Protein AF-A0A7S2AXX1-F1 (afdb_monomer_lite)

Foldseek 3Di:
DVVQLVVVQVVCVVVVHHRDDPVVSVVVVVPDDDDDPVVVVVVVVLVVVLVVQVVPDDVPDDSQVRDWDWAQAPAQDDPVRDRTDTDGDDDDDCCDVFVHVHAKEKEAAQQPAAPLNCVCCPVCNPVNADFKWKDFPPDTQDGGDPPGDPNVVRRRPRQCRTPPRGDDAQGWMWIDHPVSRHIHIYGYHHDDDDPDPPPDPPPDPDDDPRMDIRDDPPDPPPDPDPPPDDDDDDDDDDDDDDDDDDDDDDDDDDDDD

InterPro domains:
  IPR028077 Ubiquitin/SUMO-activating enzyme ubiquitin-like domain [PF14732] (106-194)
  IPR035985 Ubiquitin-activating enzyme-like [SSF69572] (1-146)
  IPR042063 Ubiquitin-activating enzyme E1, SCCH domain [G3DSA:1.10.10.2660] (1-33)

Secondary structure (DSSP, 8-state):
-HHHHHHHHHHHHHTTPPP--HHHHHHHHHTPPPP-HHHHHHHHHHHHHHHHHHHTPPTT--HHHH-EEEEEEEEEETTTTEEEEEEEPPPPPTT-TTTS-PPEEEEE-TTT-BHHHIIIIIIITTS--SSEEEEETTEEEE--STT----GGGTTSBGGGSSTT---TT-EEEEEETTTTEEEEEEEEE-S---------TT-------EEES--TT----PPP--------------------------------

Sequence (257 aa):
MRFVTAASNLRSLVFSIAPLSLYEVKGIAGNIIPAIATTNAITAGLQVMEALKILGREPGALVRDTCRYTYCLRNVTGRKGHLLQPVKLDPPVAKCFVCSKTQVHLQVNTRRMTLSGLLSKVIKGRLSFTEPTIMLGDGEIWMEGKDAEDFSVNLPKTLANCPNGGVRDGVVMIVEDFLQDLEVNILIHHQDQWPDTEEKTAEEDVEPDHFILGAPADKKVVLPASNNGTEGGDGGGGSAAEKRPLSDSSVGGSAAE

pLDDT: mean 78.67, std 24.51, range [22.75, 98.0]

Radius of gyration: 27.09 Å; chains: 1; bounding box: 75×52×80 Å

Structure (mmCIF, N/CA/C/O backbone):
data_AF-A0A7S2AXX1-F1
#
_entry.id   AF-A0A7S2AXX1-F1
#
loop_
_atom_site.group_PDB
_atom_site.id
_atom_site.type_symbol
_atom_site.label_atom_id
_atom_site.label_alt_id
_atom_site.label_comp_id
_atom_site.label_asym_id
_atom_site.label_entity_id
_atom_site.label_seq_id
_atom_site.pdbx_PDB_ins_code
_atom_site.Cartn_x
_atom_site.Cartn_y
_atom_site.Cartn_z
_atom_site.occupancy
_atom_site.B_iso_or_equiv
_atom_site.auth_seq_id
_atom_site.auth_comp_id
_atom_site.auth_asym_id
_atom_site.auth_atom_id
_atom_site.pdbx_PDB_model_num
ATOM 1 N N . MET A 1 1 ? -10.018 25.828 -9.435 1.00 92.94 1 MET A N 1
ATOM 2 C CA . MET A 1 1 ? -8.804 24.982 -9.383 1.00 92.94 1 MET A CA 1
ATOM 3 C C . MET A 1 1 ? -7.501 25.777 -9.447 1.00 92.94 1 MET A C 1
ATOM 5 O O . MET A 1 1 ? -6.711 25.651 -8.527 1.00 92.94 1 MET A O 1
ATOM 9 N N . ARG A 1 2 ? -7.292 26.653 -10.445 1.00 95.38 2 ARG A N 1
ATOM 10 C CA . ARG A 1 2 ? -6.040 27.432 -10.614 1.00 95.38 2 ARG A CA 1
ATOM 11 C C . ARG A 1 2 ? -5.568 28.184 -9.357 1.00 95.38 2 ARG A C 1
ATOM 13 O O . ARG A 1 2 ? -4.383 28.163 -9.061 1.00 95.38 2 ARG A O 1
ATOM 20 N N . PHE A 1 3 ? -6.489 28.792 -8.602 1.00 97.25 3 PHE A N 1
ATOM 21 C CA . PHE A 1 3 ? -6.172 29.450 -7.327 1.00 97.25 3 PHE A CA 1
ATOM 22 C C . PHE A 1 3 ? -5.579 28.481 -6.291 1.00 97.25 3 PHE A C 1
ATOM 24 O O . PHE A 1 3 ? -4.547 28.774 -5.701 1.00 97.25 3 PHE A O 1
ATOM 31 N N . VAL A 1 4 ? -6.203 27.310 -6.116 1.00 96.56 4 VAL A N 1
ATOM 32 C CA . VAL A 1 4 ? -5.749 26.276 -5.175 1.00 96.56 4 VAL A CA 1
ATOM 33 C C . VAL A 1 4 ? -4.358 25.779 -5.564 1.00 96.56 4 VAL A C 1
ATOM 35 O O . VAL A 1 4 ? -3.486 25.751 -4.709 1.00 96.56 4 VAL A O 1
ATOM 38 N N . THR A 1 5 ? -4.128 25.484 -6.849 1.00 96.81 5 THR A N 1
ATOM 39 C CA . THR A 1 5 ? -2.815 25.062 -7.369 1.00 96.81 5 THR A CA 1
ATOM 40 C C . THR A 1 5 ? -1.732 26.120 -7.158 1.00 96.81 5 THR A C 1
ATOM 42 O O . THR A 1 5 ? -0.636 25.800 -6.708 1.00 96.81 5 THR A O 1
ATOM 45 N N . ALA A 1 6 ? -2.020 27.391 -7.456 1.00 97.44 6 ALA A N 1
ATOM 46 C CA . ALA A 1 6 ? -1.049 28.465 -7.260 1.00 97.44 6 ALA A CA 1
ATOM 47 C C . ALA A 1 6 ? -0.699 28.639 -5.773 1.00 97.44 6 ALA A C 1
ATOM 49 O O . ALA A 1 6 ? 0.477 28.681 -5.417 1.00 97.44 6 ALA A O 1
ATOM 50 N N . ALA A 1 7 ? -1.708 28.679 -4.898 1.00 97.81 7 ALA A N 1
ATOM 51 C CA . ALA A 1 7 ? -1.508 28.815 -3.459 1.00 97.81 7 ALA A CA 1
ATOM 52 C C . ALA A 1 7 ? -0.773 27.607 -2.850 1.00 97.81 7 ALA A C 1
ATOM 54 O O . ALA A 1 7 ? 0.127 27.794 -2.029 1.00 97.81 7 ALA A O 1
ATOM 55 N N . SER A 1 8 ? -1.114 26.379 -3.262 1.00 97.12 8 SER A N 1
ATOM 56 C CA . SER A 1 8 ? -0.446 25.165 -2.783 1.00 97.12 8 SER A CA 1
ATOM 57 C C . SER A 1 8 ? 1.013 25.126 -3.219 1.00 97.12 8 SER A C 1
ATOM 59 O O . SER A 1 8 ? 1.872 24.895 -2.379 1.00 97.12 8 SER A O 1
ATOM 61 N N . ASN A 1 9 ? 1.312 25.426 -4.487 1.00 97.25 9 ASN A N 1
ATOM 62 C CA . ASN A 1 9 ? 2.685 25.406 -4.996 1.00 97.25 9 ASN A CA 1
ATOM 63 C C . ASN A 1 9 ? 3.553 26.491 -4.350 1.00 97.25 9 ASN A C 1
ATOM 65 O O . ASN A 1 9 ? 4.688 26.208 -3.977 1.00 97.25 9 ASN A O 1
ATOM 69 N N . LEU A 1 10 ? 3.019 27.700 -4.136 1.00 97.75 10 LEU A N 1
ATOM 70 C CA . LEU A 1 10 ? 3.731 28.741 -3.385 1.00 97.75 10 LEU A CA 1
ATOM 71 C C . LEU A 1 10 ? 4.068 28.277 -1.964 1.00 97.75 10 LEU A C 1
ATOM 73 O O . LEU A 1 10 ? 5.187 28.483 -1.501 1.00 97.75 10 LEU A O 1
ATOM 77 N N . ARG A 1 11 ? 3.131 27.608 -1.281 1.00 97.81 11 ARG A N 1
ATOM 78 C CA . ARG A 1 11 ? 3.385 27.032 0.044 1.00 97.81 11 ARG A CA 1
ATOM 79 C C . ARG A 1 11 ? 4.419 25.906 -0.015 1.00 97.81 11 ARG A C 1
ATOM 81 O O . ARG A 1 11 ? 5.302 25.886 0.832 1.00 97.81 11 ARG A O 1
ATOM 88 N N . SER A 1 12 ? 4.340 25.003 -0.992 1.00 97.19 12 SER A N 1
ATOM 89 C CA . SER A 1 12 ? 5.311 23.915 -1.169 1.00 97.19 12 SER A CA 1
ATOM 90 C C . SER A 1 12 ? 6.736 24.449 -1.297 1.00 97.19 12 SER A C 1
ATOM 92 O O . SER A 1 12 ? 7.621 23.966 -0.597 1.00 97.19 12 SER A O 1
ATOM 94 N N . LEU A 1 13 ? 6.943 25.515 -2.079 1.00 97.12 13 LEU A N 1
ATOM 95 C CA . LEU A 1 13 ? 8.253 26.158 -2.223 1.00 97.12 13 LEU A CA 1
ATOM 96 C C . LEU A 1 13 ? 8.806 26.688 -0.888 1.00 97.12 13 LEU A C 1
ATOM 98 O O . LEU A 1 13 ? 9.996 26.538 -0.631 1.00 97.12 13 LEU A O 1
ATOM 102 N N . VAL A 1 14 ? 7.958 27.235 -0.005 1.00 98.00 14 VAL A N 1
ATOM 103 C CA . VAL A 1 14 ? 8.370 27.682 1.345 1.00 98.00 14 VAL A CA 1
ATOM 104 C C . VAL A 1 14 ? 8.899 26.519 2.193 1.00 98.00 14 VAL A C 1
ATOM 106 O O . VAL A 1 14 ? 9.826 26.706 2.977 1.00 98.00 14 VAL A O 1
ATOM 109 N N . PHE A 1 15 ? 8.347 25.316 2.022 1.00 97.56 15 PHE A N 1
ATOM 110 C CA . PHE A 1 15 ? 8.780 24.104 2.727 1.00 97.56 15 PHE A CA 1
ATOM 111 C C . PHE A 1 15 ? 9.793 23.263 1.932 1.00 97.56 15 PHE A C 1
ATOM 113 O O . PHE A 1 15 ? 10.076 22.137 2.329 1.00 97.56 15 PHE A O 1
ATOM 120 N N . SER A 1 16 ? 10.351 23.787 0.831 1.00 96.31 16 SER A N 1
ATOM 121 C CA . SER A 1 16 ? 11.262 23.050 -0.066 1.00 96.31 16 SER A CA 1
ATOM 122 C C . SER A 1 16 ? 10.672 21.741 -0.616 1.00 96.31 16 SER A C 1
ATOM 124 O O . SER A 1 16 ? 11.383 20.768 -0.848 1.00 96.31 16 SER A O 1
ATOM 126 N N . ILE A 1 17 ? 9.357 21.718 -0.832 1.00 96.19 17 ILE A N 1
ATOM 127 C CA . ILE A 1 17 ? 8.630 20.613 -1.461 1.00 96.19 17 ILE A CA 1
ATOM 128 C C . ILE A 1 17 ? 8.462 20.938 -2.949 1.00 96.19 17 ILE A C 1
ATOM 130 O O . ILE A 1 17 ? 8.104 22.064 -3.306 1.00 96.19 17 ILE A O 1
ATOM 134 N N . ALA A 1 18 ? 8.708 19.954 -3.819 1.00 95.69 18 ALA A N 1
ATOM 135 C CA . ALA A 1 18 ? 8.560 20.120 -5.261 1.00 95.69 18 ALA A CA 1
ATOM 136 C C . ALA A 1 18 ? 7.116 20.537 -5.630 1.00 95.69 18 ALA A C 1
ATOM 138 O O . ALA A 1 18 ? 6.157 19.962 -5.102 1.00 95.69 18 ALA A O 1
ATOM 139 N N . PRO A 1 19 ? 6.932 21.548 -6.501 1.00 95.00 19 PRO A N 1
ATOM 140 C CA . PRO A 1 19 ? 5.607 21.956 -6.947 1.00 95.00 19 PRO A CA 1
ATOM 141 C C . PRO A 1 19 ? 4.986 20.879 -7.839 1.00 95.00 19 PRO A C 1
ATOM 143 O O . PRO A 1 19 ? 5.685 20.202 -8.589 1.00 95.00 19 PRO A O 1
ATOM 146 N N . LEU A 1 20 ? 3.661 20.765 -7.785 1.00 95.00 20 LEU A N 1
ATOM 147 C CA . LEU A 1 20 ? 2.902 19.792 -8.568 1.00 95.00 20 LEU A CA 1
ATOM 148 C C . LEU A 1 20 ? 2.198 20.461 -9.751 1.00 95.00 20 LEU A C 1
ATOM 150 O O . LEU A 1 20 ? 1.908 21.667 -9.737 1.00 95.00 20 LEU A O 1
ATOM 154 N N . SER A 1 21 ? 1.887 19.671 -10.773 1.00 95.44 21 SER A N 1
ATOM 155 C CA . SER A 1 21 ? 1.107 20.112 -11.928 1.00 95.44 21 SER A CA 1
ATOM 156 C C . SER A 1 21 ? -0.348 20.431 -11.553 1.00 95.44 21 SER A C 1
ATOM 158 O O . SER A 1 21 ? -0.875 20.019 -10.516 1.00 95.44 21 SER A O 1
ATOM 160 N N . LEU A 1 22 ? -1.048 21.162 -12.428 1.00 93.19 22 LEU A N 1
ATOM 161 C CA . LEU A 1 22 ? -2.470 21.469 -12.235 1.00 93.19 22 LEU A CA 1
ATOM 162 C C . LEU A 1 22 ? -3.319 20.191 -12.090 1.00 93.19 22 LEU A C 1
ATOM 164 O O . LEU A 1 22 ? -4.247 20.168 -11.279 1.00 93.19 22 LEU A O 1
ATOM 168 N N . TYR A 1 23 ? -2.999 19.150 -12.860 1.00 92.25 23 TYR A N 1
ATOM 169 C CA . TYR A 1 23 ? -3.734 17.886 -12.884 1.00 92.25 23 TYR A CA 1
ATOM 170 C C . TYR A 1 23 ? -3.536 17.084 -11.598 1.00 92.25 23 TYR A C 1
ATOM 172 O O . TYR A 1 23 ? -4.521 16.661 -10.992 1.00 92.25 23 TYR A O 1
ATOM 180 N N . GLU A 1 24 ? -2.299 16.969 -11.117 1.00 92.94 24 GLU A N 1
ATOM 181 C CA . GLU A 1 24 ? -1.999 16.292 -9.850 1.00 92.94 24 GLU A CA 1
ATOM 182 C C . GLU A 1 24 ? -2.689 16.984 -8.674 1.00 92.94 24 GLU A C 1
ATOM 184 O O . GLU A 1 24 ? -3.367 16.334 -7.876 1.00 92.94 24 GLU A O 1
ATOM 189 N N . VAL A 1 25 ? -2.607 18.320 -8.596 1.00 94.69 25 VAL A N 1
ATOM 190 C CA . VAL A 1 25 ? -3.282 19.062 -7.520 1.00 94.69 25 VAL A CA 1
ATOM 191 C C . VAL A 1 25 ? -4.799 18.912 -7.620 1.00 94.69 25 VAL A C 1
ATOM 193 O O . VAL A 1 25 ? -5.463 18.806 -6.591 1.00 94.69 25 VAL A O 1
ATOM 196 N N . LYS A 1 26 ? -5.374 18.873 -8.829 1.00 93.44 26 LYS A N 1
ATOM 197 C CA . LYS A 1 26 ? -6.811 18.615 -9.019 1.00 93.44 26 LYS A CA 1
ATOM 198 C C . LYS A 1 26 ? -7.197 17.225 -8.505 1.00 93.44 26 LYS A C 1
ATOM 200 O O . LYS A 1 26 ? -8.211 17.116 -7.818 1.00 93.44 26 LYS A O 1
ATOM 205 N N . GLY A 1 27 ? -6.390 16.202 -8.791 1.00 92.62 27 GLY A N 1
ATOM 206 C CA . GLY A 1 27 ? -6.594 14.838 -8.300 1.00 92.62 27 GLY A CA 1
ATOM 207 C C . GLY A 1 27 ? -6.544 14.755 -6.774 1.00 92.62 27 GLY A C 1
ATOM 208 O O . GLY A 1 27 ? -7.457 14.216 -6.152 1.00 92.62 27 GLY A O 1
ATOM 209 N N . ILE A 1 28 ? -5.534 15.367 -6.152 1.00 93.75 28 ILE A N 1
ATOM 210 C CA . ILE A 1 28 ? -5.403 15.401 -4.688 1.00 93.75 28 ILE A CA 1
ATOM 211 C C . ILE A 1 28 ? -6.569 16.173 -4.062 1.00 93.75 28 ILE A C 1
ATOM 213 O O . ILE A 1 28 ? -7.218 15.670 -3.149 1.00 93.75 28 ILE A O 1
ATOM 217 N N . ALA A 1 29 ? -6.867 17.375 -4.566 1.00 94.44 29 ALA A N 1
ATOM 218 C CA . ALA A 1 29 ? -7.907 18.238 -4.012 1.00 94.44 29 ALA A CA 1
ATOM 219 C C . ALA A 1 29 ? -9.308 17.617 -4.112 1.00 94.44 29 ALA A C 1
ATOM 221 O O . ALA A 1 29 ? -10.106 17.771 -3.188 1.00 94.44 29 ALA A O 1
ATOM 2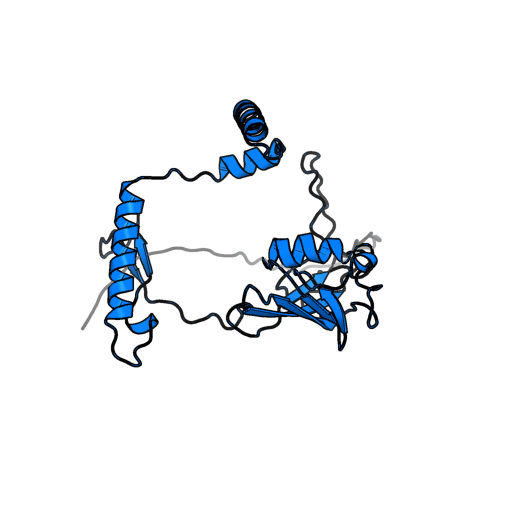22 N N . GLY A 1 30 ? -9.601 16.902 -5.203 1.00 92.94 30 GLY A N 1
ATOM 223 C CA . GLY A 1 30 ? -10.869 16.191 -5.386 1.00 92.94 30 GLY A CA 1
ATOM 224 C C . GLY A 1 30 ? -11.067 15.021 -4.418 1.00 92.94 30 GLY A C 1
ATOM 225 O O . GLY A 1 30 ? -12.205 14.681 -4.107 1.00 92.94 30 GLY A O 1
ATOM 226 N N . ASN A 1 31 ? -9.976 14.453 -3.898 1.00 94.75 31 ASN A N 1
ATOM 227 C CA . ASN A 1 31 ? -9.988 13.315 -2.978 1.00 94.75 31 ASN A CA 1
ATOM 228 C C . ASN A 1 31 ? -9.933 13.719 -1.490 1.00 94.75 31 ASN A C 1
ATOM 230 O O . ASN A 1 31 ? -9.835 12.852 -0.621 1.00 94.75 31 ASN A O 1
ATOM 234 N N . ILE A 1 32 ? -9.993 15.017 -1.161 1.00 95.38 32 ILE A N 1
ATOM 235 C CA . ILE A 1 32 ? -9.978 15.482 0.234 1.00 95.38 32 ILE A CA 1
ATOM 236 C C . ILE A 1 32 ? -11.303 15.129 0.919 1.00 95.38 32 ILE A C 1
ATOM 238 O O . ILE A 1 32 ? -12.365 15.641 0.563 1.00 95.38 32 ILE A O 1
ATOM 242 N N . ILE A 1 33 ? -11.228 14.308 1.969 1.00 94.00 33 ILE A N 1
ATOM 243 C CA . ILE A 1 33 ? -12.365 13.983 2.837 1.00 94.00 33 ILE A CA 1
ATOM 244 C C . ILE A 1 33 ? -12.326 14.898 4.072 1.00 94.00 33 ILE A C 1
ATOM 246 O O . ILE A 1 33 ? -11.318 14.910 4.782 1.00 94.00 33 ILE A O 1
ATOM 250 N N . PRO A 1 34 ? -13.402 15.650 4.375 1.00 93.25 34 PRO A N 1
ATOM 251 C CA . PRO A 1 34 ? -13.466 16.459 5.588 1.00 93.25 34 PRO A CA 1
ATOM 252 C C . PRO A 1 34 ? -13.344 15.601 6.853 1.00 93.25 34 PRO A C 1
ATOM 254 O O . PRO A 1 34 ? -14.068 14.618 7.020 1.00 93.25 34 PRO A O 1
ATOM 257 N N . ALA A 1 35 ? -12.464 16.005 7.769 1.00 93.12 35 ALA A N 1
ATOM 258 C CA . ALA A 1 35 ? -12.291 15.351 9.061 1.00 93.12 35 ALA A CA 1
ATOM 259 C C . ALA A 1 35 ? -13.202 15.975 10.131 1.00 93.12 35 ALA A C 1
ATOM 261 O O . ALA A 1 35 ? -13.375 17.193 10.180 1.00 93.12 35 ALA A O 1
ATOM 262 N N . ILE A 1 36 ? -13.747 15.144 11.025 1.00 95.06 36 ILE A N 1
ATOM 263 C CA . ILE A 1 36 ? -14.551 15.583 12.174 1.00 95.06 36 ILE A CA 1
ATOM 264 C C . ILE A 1 36 ? -13.922 15.019 13.446 1.00 95.06 36 ILE A C 1
ATOM 266 O O . ILE A 1 36 ? -13.752 13.806 13.578 1.00 95.06 36 ILE A O 1
ATOM 270 N N . ALA A 1 37 ? -13.615 15.891 14.409 1.00 97.00 37 ALA A N 1
ATOM 271 C CA . ALA A 1 37 ? -12.918 15.514 15.640 1.00 97.00 37 ALA A CA 1
ATOM 272 C C . ALA A 1 37 ? -13.629 14.393 16.425 1.00 97.00 37 ALA A C 1
ATOM 274 O O . ALA A 1 37 ? -12.980 13.495 16.958 1.00 97.00 37 ALA A O 1
ATOM 275 N N . THR A 1 38 ? -14.964 14.397 16.451 1.00 96.69 38 THR A N 1
ATOM 276 C CA . THR A 1 38 ? -15.758 13.372 17.145 1.00 96.69 38 THR A CA 1
ATOM 277 C C . THR A 1 38 ? -15.627 11.988 16.513 1.00 96.69 38 THR A C 1
ATOM 279 O O . THR A 1 38 ? -15.648 10.998 17.238 1.00 96.69 38 THR A O 1
ATOM 282 N N . THR A 1 39 ? -15.431 11.893 15.191 1.00 95.75 39 THR A N 1
ATOM 283 C CA . THR A 1 39 ? -15.194 10.600 14.526 1.00 95.75 39 THR A CA 1
ATOM 284 C C . THR A 1 39 ? -13.877 9.995 15.001 1.00 95.75 39 THR A C 1
ATOM 286 O O . THR A 1 39 ? -13.863 8.832 15.390 1.00 95.75 39 THR A O 1
ATOM 289 N N . ASN A 1 40 ? -12.815 10.805 15.094 1.00 96.56 40 ASN A N 1
ATOM 290 C CA . ASN A 1 40 ? -11.520 10.357 15.613 1.00 96.56 40 ASN A CA 1
ATOM 291 C C . ASN A 1 40 ? -11.614 9.891 17.075 1.00 96.56 40 ASN A C 1
ATOM 293 O O . ASN A 1 40 ? -11.012 8.882 17.435 1.00 96.56 40 ASN A O 1
ATOM 297 N N . ALA A 1 41 ? -12.386 10.594 17.913 1.00 97.69 41 ALA A N 1
ATOM 298 C CA . ALA A 1 41 ? -12.596 10.202 19.308 1.00 97.69 41 ALA A CA 1
ATOM 299 C C . ALA A 1 41 ? -13.311 8.843 19.426 1.00 97.69 41 ALA A C 1
ATOM 301 O O . ALA A 1 41 ? -12.890 7.988 20.206 1.00 97.69 41 ALA A O 1
ATOM 302 N N . ILE A 1 42 ? -14.352 8.617 18.615 1.00 96.75 42 ILE A N 1
ATOM 303 C CA . ILE A 1 42 ? -15.070 7.335 18.568 1.00 96.75 42 ILE A CA 1
ATOM 304 C C . ILE A 1 42 ? -14.133 6.218 18.096 1.00 96.75 42 ILE A C 1
ATOM 306 O O . ILE A 1 42 ? -14.039 5.183 18.755 1.00 96.75 42 ILE A O 1
ATOM 310 N N . THR A 1 43 ? -13.409 6.415 16.990 1.00 96.19 43 THR A N 1
ATOM 311 C CA . THR A 1 43 ? -12.502 5.389 16.454 1.00 96.19 43 THR A CA 1
ATOM 312 C C . THR A 1 43 ? -11.356 5.077 17.411 1.00 96.19 43 THR A C 1
ATOM 314 O O . THR A 1 43 ? -11.029 3.907 17.580 1.00 96.19 43 THR A O 1
ATOM 317 N N . ALA A 1 44 ? -10.796 6.081 18.092 1.00 97.69 44 ALA A N 1
ATOM 318 C CA . ALA A 1 44 ? -9.761 5.878 19.105 1.00 97.69 44 ALA A CA 1
ATOM 319 C C . ALA A 1 44 ? -10.280 5.056 20.294 1.00 97.69 44 ALA A C 1
ATOM 321 O O . ALA A 1 44 ? -9.619 4.118 20.738 1.00 97.69 44 ALA A O 1
ATOM 322 N N . GLY A 1 45 ? -11.498 5.345 20.768 1.00 97.81 45 GLY A N 1
ATOM 323 C CA . GLY A 1 45 ? -12.150 4.537 21.799 1.00 97.81 45 GLY A CA 1
ATOM 324 C C . GLY A 1 45 ? -12.320 3.078 21.367 1.00 97.81 45 GLY A C 1
ATOM 325 O O . GLY A 1 45 ? -11.974 2.167 22.117 1.00 97.81 45 GLY A O 1
ATOM 326 N N . LEU A 1 46 ? -12.777 2.842 20.132 1.00 96.69 46 LEU A N 1
ATOM 327 C CA . LEU A 1 46 ? -12.904 1.492 19.572 1.00 96.69 46 LEU A CA 1
ATOM 328 C C . LEU A 1 46 ? -11.549 0.773 19.467 1.00 96.69 46 LEU A C 1
ATOM 330 O O . LEU A 1 46 ? -11.467 -0.402 19.815 1.00 96.69 46 LEU A O 1
ATOM 334 N N . GLN A 1 47 ? -10.484 1.465 19.052 1.00 97.12 47 GLN A N 1
ATOM 335 C CA . GLN A 1 47 ? -9.132 0.897 18.977 1.00 97.12 47 GLN A CA 1
ATOM 336 C C . GLN A 1 47 ? -8.638 0.410 20.343 1.00 97.12 47 GLN A C 1
ATOM 338 O O . GLN A 1 47 ? -8.150 -0.714 20.449 1.00 97.12 47 GLN A O 1
ATOM 343 N N . VAL A 1 48 ? -8.807 1.217 21.397 1.00 97.94 48 VAL A N 1
ATOM 344 C CA . VAL A 1 48 ? -8.416 0.827 22.762 1.00 97.94 48 VAL A CA 1
ATOM 345 C C . VAL A 1 48 ? -9.240 -0.368 23.243 1.00 97.94 48 VAL A C 1
ATOM 347 O O . VAL A 1 48 ? -8.685 -1.304 23.816 1.00 97.94 48 VAL A O 1
ATOM 350 N N . MET A 1 49 ? -10.546 -0.391 22.963 1.00 96.00 49 MET A N 1
ATOM 351 C CA . MET A 1 49 ? -11.408 -1.521 23.324 1.00 96.00 49 MET A CA 1
ATOM 352 C C . MET A 1 49 ? -10.986 -2.825 22.633 1.00 96.00 49 MET A C 1
ATOM 354 O O . MET A 1 49 ? -10.980 -3.874 23.276 1.00 96.00 49 MET A O 1
ATOM 358 N N . GLU A 1 50 ? -10.609 -2.790 21.352 1.00 95.50 50 GLU A N 1
ATOM 359 C CA . GLU A 1 50 ? -10.072 -3.971 20.662 1.00 95.50 50 GLU A CA 1
ATOM 360 C C . GLU A 1 50 ? -8.681 -4.362 21.188 1.00 95.50 50 GLU A C 1
ATOM 362 O O . GLU A 1 50 ? -8.417 -5.548 21.372 1.00 95.50 50 GLU A O 1
ATOM 367 N N . ALA A 1 51 ? -7.815 -3.401 21.522 1.00 95.75 51 ALA A N 1
ATOM 368 C CA . ALA A 1 51 ? -6.508 -3.685 22.119 1.00 95.75 51 ALA A CA 1
ATOM 369 C C . ALA A 1 51 ? -6.634 -4.402 23.474 1.00 95.75 51 ALA A C 1
ATOM 371 O O . ALA A 1 51 ? -5.947 -5.395 23.715 1.00 95.75 51 ALA A O 1
ATOM 372 N N . LEU A 1 52 ? -7.564 -3.968 24.332 1.00 96.00 52 LEU A N 1
ATOM 373 C CA . LEU A 1 52 ? -7.849 -4.639 25.605 1.00 96.00 52 LEU A CA 1
ATOM 374 C C . LEU A 1 52 ? -8.334 -6.081 25.399 1.00 96.00 52 LEU A C 1
ATOM 376 O O . LEU A 1 52 ? -7.931 -6.969 26.146 1.00 96.00 52 LEU A O 1
ATOM 380 N N . LYS A 1 53 ? -9.137 -6.345 24.359 1.00 94.62 53 LYS A N 1
ATOM 381 C CA . LYS A 1 53 ? -9.554 -7.712 23.996 1.00 94.62 53 LYS A CA 1
ATOM 382 C C . LYS A 1 53 ? -8.382 -8.577 23.539 1.00 94.62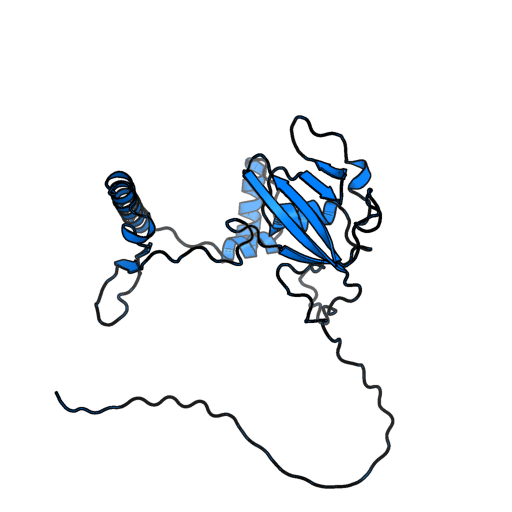 53 LYS A C 1
ATOM 384 O O . LYS A 1 53 ? -8.348 -9.759 23.863 1.00 94.62 53 LYS A O 1
ATOM 389 N N . ILE A 1 54 ? -7.432 -8.010 22.794 1.00 95.06 54 ILE A N 1
ATOM 390 C CA . ILE A 1 54 ? -6.224 -8.726 22.359 1.00 95.06 54 ILE A CA 1
ATOM 391 C C . ILE A 1 54 ? -5.353 -9.091 23.566 1.00 95.06 54 ILE A C 1
ATOM 393 O O . ILE A 1 54 ? -4.838 -10.205 23.620 1.00 95.06 54 ILE A O 1
ATOM 397 N N . LEU A 1 55 ? -5.207 -8.179 24.529 1.00 94.00 55 LEU A N 1
ATOM 398 C CA . LEU A 1 55 ? -4.408 -8.397 25.740 1.00 94.00 55 LEU A CA 1
ATOM 399 C C . LEU A 1 55 ? -5.075 -9.367 26.725 1.00 94.00 55 LEU A C 1
ATOM 401 O O . LEU A 1 55 ? -4.385 -10.163 27.351 1.00 94.00 55 LEU A O 1
ATOM 405 N N . GLY A 1 56 ? -6.402 -9.310 26.853 1.00 92.81 56 GLY A N 1
ATOM 406 C CA . GLY A 1 56 ? -7.186 -10.145 27.769 1.00 92.81 56 GLY A CA 1
ATOM 407 C C . GLY A 1 56 ? -7.679 -11.468 27.179 1.00 92.81 56 GLY A C 1
ATOM 408 O O . GLY A 1 56 ? -8.557 -12.094 27.766 1.00 92.81 56 GLY A O 1
ATOM 409 N N . ARG A 1 57 ? -7.192 -11.878 26.002 1.00 91.88 57 ARG A N 1
ATOM 410 C CA . ARG A 1 57 ? -7.603 -13.144 25.376 1.00 91.88 57 ARG A CA 1
ATOM 411 C C . ARG A 1 57 ? -6.987 -14.342 26.097 1.00 91.88 57 ARG A C 1
ATOM 413 O O . ARG A 1 57 ? -5.841 -14.284 26.538 1.00 91.88 57 ARG A O 1
ATOM 420 N N . GLU A 1 58 ? -7.717 -15.452 26.112 1.00 87.75 58 GLU A N 1
ATOM 421 C CA . GLU A 1 58 ? -7.189 -16.727 26.597 1.00 87.75 58 GLU A CA 1
ATOM 422 C C . GLU A 1 58 ? -5.965 -17.174 25.776 1.00 87.75 58 GLU A C 1
ATOM 424 O O . GLU A 1 58 ? -5.937 -16.978 24.550 1.00 87.75 58 GLU A O 1
ATOM 429 N N . PRO A 1 59 ? -4.955 -17.803 26.406 1.00 84.12 59 PRO A N 1
ATOM 430 C CA . PRO A 1 59 ? -3.829 -18.392 25.693 1.00 84.12 59 PRO A CA 1
ATOM 431 C C . PRO A 1 59 ? -4.317 -19.375 24.618 1.00 84.12 59 PRO A C 1
ATOM 433 O O . PRO A 1 59 ? -5.010 -20.345 24.908 1.00 84.12 59 PRO A O 1
ATOM 436 N N . GLY A 1 60 ? -3.968 -19.114 23.356 1.00 83.94 60 GLY A N 1
ATOM 437 C CA . GLY A 1 60 ? -4.388 -19.927 22.207 1.00 83.94 60 GLY A CA 1
ATOM 438 C C . GLY A 1 60 ? -5.654 -19.445 21.487 1.00 83.94 60 GLY A C 1
ATOM 439 O O . GLY A 1 60 ? -5.928 -19.922 20.386 1.00 83.94 60 GLY A O 1
ATOM 440 N N . ALA A 1 61 ? -6.389 -18.465 22.024 1.00 88.88 61 ALA A N 1
ATOM 441 C CA . ALA A 1 61 ? -7.492 -17.837 21.299 1.00 88.88 61 ALA A CA 1
ATOM 442 C C . ALA A 1 61 ? -6.967 -16.972 20.139 1.00 88.88 61 ALA A C 1
ATOM 444 O O . ALA A 1 61 ? -6.092 -16.111 20.308 1.00 88.88 61 ALA A O 1
ATOM 445 N N . LEU A 1 62 ? -7.518 -17.170 18.939 1.00 88.25 62 LEU A N 1
ATOM 446 C CA . LEU A 1 62 ? -7.146 -16.373 17.773 1.00 88.25 62 LEU A CA 1
ATOM 447 C C . LEU A 1 62 ? -7.759 -14.972 17.871 1.00 88.25 62 LEU A C 1
ATOM 449 O O . LEU A 1 62 ? -8.886 -14.798 18.330 1.00 88.25 62 LEU A O 1
ATOM 453 N N . VAL A 1 63 ? -7.051 -13.962 17.349 1.00 91.06 63 VAL A N 1
ATOM 454 C CA . VAL A 1 63 ? -7.554 -12.571 17.303 1.00 91.06 63 VAL A CA 1
ATOM 455 C C . VAL A 1 63 ? -8.926 -12.501 16.628 1.00 91.06 63 VAL A C 1
ATOM 457 O O . VAL A 1 63 ? -9.807 -11.784 17.089 1.00 91.06 63 VAL A O 1
ATOM 460 N N . ARG A 1 64 ? -9.136 -13.291 15.567 1.00 89.06 64 ARG A N 1
ATOM 461 C CA . ARG A 1 64 ? -10.400 -13.334 14.816 1.00 89.06 64 ARG A CA 1
ATOM 462 C C . ARG A 1 64 ? -11.610 -13.761 15.649 1.00 89.06 64 ARG A C 1
ATOM 464 O O . ARG A 1 64 ? -12.733 -13.365 15.337 1.00 89.06 64 ARG A O 1
ATOM 471 N N . ASP A 1 65 ? -11.395 -14.551 16.697 1.00 89.00 65 ASP A N 1
ATOM 472 C CA . ASP A 1 65 ? -12.486 -15.090 17.505 1.00 89.00 65 ASP A CA 1
ATOM 473 C C . ASP A 1 65 ? -12.959 -14.035 18.516 1.00 89.00 65 ASP A C 1
ATOM 475 O O . ASP A 1 65 ? -14.170 -13.827 18.671 1.00 89.00 65 ASP A O 1
ATOM 479 N N . THR A 1 66 ? -12.012 -13.280 19.083 1.00 91.12 66 THR A N 1
ATOM 480 C CA . THR A 1 66 ? -12.241 -12.251 20.109 1.00 91.12 66 THR A CA 1
ATOM 481 C C . THR A 1 66 ? -12.576 -10.866 19.535 1.00 91.12 66 THR A C 1
ATOM 483 O O . THR A 1 66 ? -13.464 -10.181 20.049 1.00 91.12 66 THR A O 1
ATOM 486 N N . CYS A 1 67 ? -11.896 -10.439 18.470 1.00 94.38 67 CYS A N 1
ATOM 487 C CA . CYS A 1 67 ? -11.980 -9.078 17.928 1.00 94.38 67 CYS A CA 1
ATOM 488 C C . CYS A 1 67 ? -12.985 -8.942 16.778 1.00 94.38 67 CYS A C 1
ATOM 490 O O . CYS A 1 67 ? -13.404 -9.928 16.158 1.00 94.38 67 CYS A O 1
ATOM 492 N N . ARG A 1 68 ? -13.401 -7.704 16.489 1.00 94.44 68 ARG A N 1
ATOM 493 C CA . ARG A 1 68 ? -14.374 -7.381 15.425 1.00 94.44 68 ARG A CA 1
ATOM 494 C C . ARG A 1 68 ? -13.965 -6.130 14.646 1.00 94.44 68 ARG A C 1
ATOM 496 O O . ARG A 1 68 ? -13.472 -5.172 15.233 1.00 94.44 68 ARG A O 1
ATOM 503 N N . TYR A 1 69 ? -14.265 -6.098 13.347 1.00 93.50 69 TYR A N 1
ATOM 504 C CA . TYR A 1 69 ? -14.266 -4.852 12.578 1.00 93.50 69 TYR A CA 1
ATOM 505 C C . TYR A 1 69 ? -15.535 -4.069 12.894 1.00 93.50 69 TYR A C 1
ATOM 507 O O . TYR A 1 69 ? -16.629 -4.532 12.592 1.00 93.50 69 TYR A O 1
ATOM 515 N N . THR A 1 70 ? -15.408 -2.893 13.507 1.00 94.06 70 THR A N 1
ATOM 516 C CA . THR A 1 70 ? -16.567 -2.053 13.837 1.00 94.06 70 THR A CA 1
ATOM 517 C C . THR A 1 70 ? -16.653 -0.870 12.886 1.00 94.06 70 THR A C 1
ATOM 519 O O . THR A 1 70 ? -15.809 0.022 12.921 1.00 94.06 70 THR A O 1
ATOM 522 N N . TYR A 1 71 ? -17.696 -0.844 12.057 1.00 93.69 71 TYR A N 1
ATOM 523 C CA . TYR A 1 71 ? -17.975 0.278 11.165 1.00 93.69 71 TYR A CA 1
ATOM 524 C C . TYR A 1 71 ? -18.747 1.369 11.908 1.00 93.69 71 TYR A C 1
ATOM 526 O O . TYR A 1 71 ? -19.799 1.096 12.487 1.00 93.69 71 TYR A O 1
ATOM 534 N N . CYS A 1 72 ? -18.235 2.601 11.868 1.00 93.19 72 CYS A N 1
ATOM 535 C CA . CYS A 1 72 ? -18.934 3.789 12.352 1.00 93.19 72 CYS A CA 1
ATOM 536 C C . CYS A 1 72 ? -19.725 4.413 11.199 1.00 93.19 72 CYS A C 1
ATOM 538 O O . CYS A 1 72 ? -19.164 5.076 10.327 1.00 93.19 72 CYS A O 1
ATOM 540 N N . LEU A 1 73 ? -21.029 4.168 11.175 1.00 92.94 73 LEU A N 1
ATOM 541 C CA . LEU A 1 73 ? -21.913 4.600 10.101 1.00 92.94 73 LEU A CA 1
ATOM 542 C C . LEU A 1 73 ? -22.439 6.014 10.358 1.00 92.94 73 LEU A C 1
ATOM 544 O O . LEU A 1 73 ? -22.728 6.391 11.490 1.00 92.94 73 LEU A O 1
ATOM 548 N N . ARG A 1 74 ? -22.603 6.793 9.283 1.00 90.69 74 ARG A N 1
ATOM 549 C CA . ARG A 1 74 ? -23.220 8.129 9.352 1.00 90.69 74 ARG A CA 1
ATOM 550 C C . ARG A 1 74 ? -24.723 8.048 9.614 1.00 90.69 74 ARG A C 1
ATOM 552 O O . ARG A 1 74 ? -25.254 8.841 10.379 1.00 90.69 74 ARG A O 1
ATOM 559 N N . ASN A 1 75 ? -25.383 7.105 8.949 1.00 90.81 75 ASN A N 1
ATOM 560 C CA . ASN A 1 75 ? -26.817 6.888 9.044 1.00 90.81 75 ASN A CA 1
ATOM 561 C C . ASN A 1 75 ? -27.076 5.490 9.581 1.00 90.81 75 ASN A C 1
ATOM 563 O O . ASN A 1 75 ? -26.298 4.565 9.350 1.00 90.81 75 ASN A O 1
ATOM 567 N N . VAL A 1 76 ? -28.204 5.347 10.261 1.00 88.25 76 VAL A N 1
ATOM 568 C CA . VAL A 1 76 ? -28.687 4.058 10.729 1.00 88.25 76 VAL A CA 1
ATOM 569 C C . VAL A 1 76 ? -28.994 3.165 9.525 1.00 88.25 76 VAL A C 1
ATOM 571 O O . VAL A 1 76 ? -29.738 3.568 8.630 1.00 88.25 76 VAL A O 1
ATOM 574 N N . THR A 1 77 ? -28.430 1.958 9.494 1.00 76.56 77 THR A N 1
ATOM 575 C CA . THR A 1 77 ? -28.667 0.982 8.422 1.00 76.56 77 THR A CA 1
ATOM 576 C C . THR A 1 77 ? -29.236 -0.331 8.968 1.00 76.56 77 THR A C 1
ATOM 578 O O . THR A 1 77 ? -28.996 -0.737 10.108 1.00 76.56 77 THR A O 1
ATOM 581 N N . GLY A 1 78 ? -30.020 -1.014 8.128 1.00 72.94 78 GLY A N 1
ATOM 582 C CA . GLY A 1 78 ? -30.622 -2.310 8.442 1.00 72.94 78 GLY A CA 1
ATOM 583 C C . GLY A 1 78 ? -31.756 -2.261 9.475 1.00 72.94 78 GLY A C 1
ATOM 584 O O . GLY A 1 78 ? -32.107 -1.221 10.022 1.00 72.94 78 GLY A O 1
ATOM 585 N N . ARG A 1 79 ? -32.346 -3.430 9.759 1.00 72.62 79 ARG A N 1
ATOM 586 C CA . ARG A 1 79 ? -33.494 -3.557 10.682 1.00 72.62 79 ARG A CA 1
ATOM 587 C C . ARG A 1 79 ? -33.139 -3.314 12.153 1.00 72.62 79 ARG A C 1
ATOM 589 O O . ARG A 1 79 ? -34.025 -3.028 12.944 1.00 72.62 79 ARG A O 1
ATOM 596 N N . LYS A 1 80 ? -31.864 -3.480 12.527 1.00 78.06 80 LYS A N 1
ATOM 597 C CA . LYS A 1 80 ? -31.405 -3.432 13.929 1.00 78.06 80 LYS A CA 1
ATOM 598 C C . LYS A 1 80 ? -31.131 -2.021 14.443 1.00 78.06 80 LYS A C 1
ATOM 600 O O . LYS A 1 80 ? -31.017 -1.841 15.646 1.00 78.06 80 LYS A O 1
ATOM 605 N N . GLY A 1 81 ? -31.024 -1.032 13.562 1.00 84.62 81 GLY A N 1
ATOM 606 C CA . GLY A 1 81 ? -30.960 0.354 14.004 1.00 84.62 81 GLY A CA 1
ATOM 607 C C . GLY A 1 81 ? -29.606 0.817 14.574 1.00 84.62 81 GLY A C 1
ATOM 608 O O . GLY A 1 81 ? -29.569 1.821 15.277 1.00 84.62 81 GLY A O 1
ATOM 609 N N . HIS A 1 82 ? -28.498 0.109 14.323 1.00 89.06 82 HIS A N 1
ATOM 610 C CA . HIS A 1 82 ? -27.197 0.428 14.931 1.00 89.06 82 HIS A CA 1
ATOM 611 C C . HIS A 1 82 ? -26.352 1.382 14.070 1.00 89.06 82 HIS A C 1
ATOM 613 O O . HIS A 1 82 ? -26.264 1.216 12.856 1.00 89.06 82 HIS A O 1
ATOM 619 N N . LEU A 1 83 ? -25.674 2.337 14.716 1.00 92.56 83 LEU A N 1
ATOM 620 C CA . LEU A 1 83 ? -24.657 3.201 14.090 1.00 92.56 83 LEU A CA 1
ATOM 621 C C . LEU A 1 83 ? -23.249 2.595 14.148 1.00 92.56 83 LEU A C 1
ATOM 623 O O . LEU A 1 83 ? -22.416 2.880 13.295 1.00 92.56 83 LEU A O 1
ATOM 627 N N . LEU A 1 84 ? -22.989 1.754 15.152 1.00 93.56 84 LEU A N 1
ATOM 628 C CA . LEU A 1 84 ? -21.760 0.980 15.273 1.00 93.56 84 LEU A CA 1
ATOM 629 C C . LEU A 1 84 ? -22.063 -0.467 14.903 1.00 93.56 84 LEU A C 1
ATOM 631 O O . LEU A 1 84 ? -22.801 -1.156 15.612 1.00 93.56 84 LEU A O 1
ATOM 635 N N . GLN A 1 85 ? -21.513 -0.921 13.782 1.00 92.56 85 GLN A N 1
ATOM 636 C CA . GLN A 1 85 ? -21.784 -2.251 13.251 1.00 92.56 85 GLN A CA 1
ATOM 637 C C . GLN A 1 85 ? -20.537 -3.137 13.361 1.00 92.56 85 GLN A C 1
ATOM 639 O O . GLN A 1 85 ? -19.651 -3.034 12.511 1.00 92.56 85 GLN A O 1
ATOM 644 N N . PRO A 1 86 ? -20.449 -4.007 14.385 1.00 92.31 86 PRO A N 1
ATOM 645 C CA . PRO A 1 86 ? -19.375 -4.982 14.484 1.00 92.31 86 PRO A CA 1
ATOM 646 C C . PRO A 1 86 ? -19.591 -6.131 13.492 1.00 92.31 86 PRO A C 1
ATOM 648 O O . PRO A 1 86 ? -20.674 -6.714 13.405 1.00 92.31 86 PRO A O 1
ATOM 651 N N . VAL A 1 87 ? -18.529 -6.492 12.785 1.00 92.31 87 VAL A N 1
ATOM 652 C CA . VAL A 1 87 ? -18.442 -7.592 11.823 1.00 92.31 87 VAL A CA 1
ATOM 653 C C . VAL A 1 87 ? -17.276 -8.490 12.232 1.00 92.31 87 VAL A C 1
ATOM 655 O O . VAL A 1 87 ? -16.304 -8.041 12.845 1.00 92.31 87 VAL A O 1
ATOM 658 N N . LYS A 1 88 ? -17.394 -9.793 11.973 1.00 93.25 88 LYS A N 1
ATOM 659 C CA . LYS A 1 88 ? -16.300 -10.734 12.237 1.00 93.25 88 LYS A CA 1
ATOM 660 C C . LYS A 1 88 ? -15.099 -10.396 11.352 1.00 93.25 88 LYS A C 1
ATOM 662 O O . LYS A 1 88 ? -15.275 -9.890 10.252 1.00 93.25 88 LYS A O 1
ATOM 667 N N . LEU A 1 89 ? -13.898 -10.659 11.860 1.00 93.31 89 LEU A N 1
ATOM 668 C CA . LEU A 1 89 ? -12.684 -10.517 11.065 1.00 93.31 89 LEU A CA 1
ATOM 669 C C . LEU A 1 89 ? -12.675 -11.591 9.972 1.00 93.31 89 LEU A C 1
ATOM 671 O O . LEU A 1 89 ? -12.916 -12.767 10.261 1.00 93.31 89 LEU A O 1
ATOM 675 N N . ASP A 1 90 ? -12.397 -11.176 8.740 1.00 90.94 90 ASP A N 1
ATOM 676 C CA . ASP A 1 90 ? -12.249 -12.096 7.618 1.00 90.94 90 ASP A CA 1
ATOM 677 C C . ASP A 1 90 ? -10.961 -12.927 7.763 1.00 90.94 90 ASP A C 1
ATOM 679 O O . ASP A 1 90 ? -9.972 -12.461 8.342 1.00 90.94 90 ASP A O 1
ATOM 683 N N . PRO A 1 91 ? -10.945 -14.180 7.274 1.00 90.19 91 PRO A N 1
ATOM 684 C CA . PRO A 1 91 ? -9.725 -14.972 7.237 1.00 90.19 91 PRO A CA 1
ATOM 685 C C . PRO A 1 91 ? -8.713 -14.389 6.230 1.00 90.19 91 PRO A C 1
ATOM 687 O O . PRO A 1 91 ? -9.106 -13.684 5.298 1.00 90.19 91 PRO A O 1
ATOM 690 N N . PRO A 1 92 ? -7.414 -14.722 6.360 1.00 90.50 92 PRO A N 1
ATOM 691 C CA . PRO A 1 92 ? -6.410 -14.347 5.371 1.00 90.50 92 PRO A CA 1
ATOM 692 C C . PRO A 1 92 ? -6.805 -14.784 3.956 1.00 90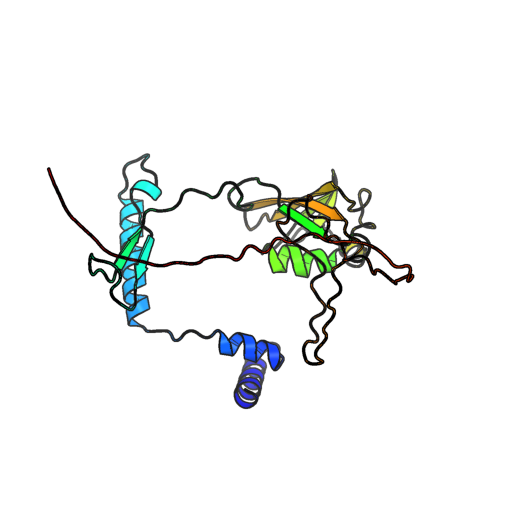.50 92 PRO A C 1
ATOM 694 O O . PRO A 1 92 ? -7.241 -15.916 3.732 1.00 90.50 92 PRO A O 1
ATOM 697 N N . VAL A 1 93 ? -6.629 -13.886 2.989 1.00 90.31 93 VAL A N 1
ATOM 698 C CA . VAL A 1 93 ? -6.934 -14.164 1.584 1.00 90.31 93 VAL A CA 1
ATOM 699 C C . VAL A 1 93 ? -5.807 -14.999 0.984 1.00 90.31 93 VAL A C 1
ATOM 701 O O . VAL A 1 93 ? -4.680 -14.528 0.872 1.00 90.31 93 VAL A O 1
ATOM 704 N N . ALA A 1 94 ? -6.120 -16.214 0.526 1.00 88.12 94 ALA A N 1
ATOM 705 C CA . ALA A 1 94 ? -5.124 -17.139 -0.025 1.00 88.12 94 ALA A CA 1
ATOM 706 C C . ALA A 1 94 ? -4.324 -16.558 -1.207 1.00 88.12 94 ALA A C 1
ATOM 708 O O . ALA A 1 94 ? -3.167 -16.910 -1.381 1.00 88.12 94 ALA A O 1
ATOM 709 N N . LYS A 1 95 ? -4.912 -15.640 -1.985 1.00 89.12 95 LYS A N 1
ATOM 710 C CA . LYS A 1 95 ? -4.282 -14.988 -3.149 1.00 89.12 95 LYS A CA 1
ATOM 711 C C . LYS A 1 95 ? -3.429 -13.753 -2.810 1.00 89.12 95 LYS A C 1
ATOM 713 O O . LYS A 1 95 ? -2.921 -13.111 -3.722 1.00 89.12 95 LYS A O 1
ATOM 718 N N . CYS A 1 96 ? -3.336 -13.358 -1.541 1.00 89.88 96 CYS A N 1
ATOM 719 C CA . CYS A 1 96 ? -2.586 -12.171 -1.136 1.00 89.88 96 CYS A CA 1
ATOM 720 C C . CYS A 1 96 ? -1.080 -12.447 -1.170 1.00 89.88 96 CYS A C 1
ATOM 722 O O . CYS A 1 96 ? -0.600 -13.210 -0.347 1.00 89.88 96 CYS A O 1
ATOM 724 N N . PHE A 1 97 ? -0.332 -11.784 -2.049 1.00 90.31 97 PHE A N 1
ATOM 725 C CA . PHE A 1 97 ? 1.119 -11.971 -2.183 1.00 90.31 97 PHE A CA 1
ATOM 726 C C . PHE A 1 97 ? 1.950 -11.499 -0.977 1.00 90.31 97 PHE A C 1
ATOM 728 O O . PHE A 1 97 ? 3.141 -11.768 -0.924 1.00 90.31 97 PHE A O 1
ATOM 735 N N . VAL A 1 98 ? 1.340 -10.764 -0.039 1.00 91.62 98 VAL A N 1
ATOM 736 C CA . VAL A 1 98 ? 2.020 -10.244 1.158 1.00 91.62 98 VAL A CA 1
ATOM 737 C C . VAL A 1 98 ? 1.951 -11.255 2.298 1.00 91.62 98 VAL A C 1
ATOM 739 O O . VAL A 1 98 ? 2.963 -11.630 2.872 1.00 91.62 98 VAL A O 1
ATOM 742 N N . CYS A 1 99 ? 0.741 -11.707 2.650 1.00 87.62 99 CYS A N 1
ATOM 743 C CA . CYS A 1 99 ? 0.552 -12.633 3.771 1.00 87.62 99 CYS A CA 1
ATOM 744 C C . CYS A 1 99 ? 0.530 -14.108 3.353 1.00 87.62 99 CYS A C 1
ATOM 746 O O . CYS A 1 99 ? 0.552 -14.989 4.213 1.00 87.62 99 CYS A O 1
ATOM 748 N N . SER A 1 100 ? 0.473 -14.394 2.051 1.00 83.62 100 SER A N 1
ATOM 749 C CA . SER A 1 100 ? 0.638 -15.729 1.492 1.00 83.62 100 SER A CA 1
ATOM 750 C C . SER A 1 100 ? 1.797 -15.723 0.497 1.00 83.62 100 SER A C 1
ATOM 752 O O . SER A 1 100 ? 2.027 -14.741 -0.200 1.00 83.62 100 SER A O 1
ATOM 754 N N . LYS A 1 101 ? 2.523 -16.840 0.390 1.00 80.44 101 LYS A N 1
ATOM 755 C CA . LYS A 1 101 ? 3.656 -16.992 -0.544 1.00 80.44 101 LYS A CA 1
ATOM 756 C C . LYS A 1 101 ? 3.202 -17.210 -2.000 1.00 80.44 101 LYS A C 1
ATOM 758 O O . LYS A 1 101 ? 3.781 -18.016 -2.726 1.00 80.44 101 LYS A O 1
ATOM 763 N N . THR A 1 102 ? 2.108 -16.567 -2.409 1.00 87.12 102 THR A N 1
ATOM 764 C CA . THR A 1 102 ? 1.542 -16.705 -3.759 1.00 87.12 102 THR A CA 1
ATOM 765 C C . THR A 1 102 ? 2.334 -15.876 -4.760 1.00 87.12 102 THR A C 1
ATOM 767 O O . THR A 1 102 ? 2.740 -14.756 -4.465 1.00 87.12 102 THR A O 1
ATOM 770 N N . GLN A 1 103 ? 2.514 -16.414 -5.967 1.00 90.12 103 GLN A N 1
ATOM 771 C CA . GLN A 1 103 ? 3.197 -15.715 -7.050 1.00 90.12 103 GLN A CA 1
ATOM 772 C C . GLN A 1 103 ? 2.353 -14.559 -7.605 1.00 90.12 103 GLN A C 1
ATOM 774 O O . GLN A 1 103 ? 1.149 -14.695 -7.840 1.00 90.12 103 GLN A O 1
ATOM 779 N N . VAL A 1 104 ? 3.001 -13.427 -7.864 1.00 92.81 104 VAL A N 1
ATOM 780 C CA . VAL A 1 104 ? 2.414 -12.282 -8.564 1.00 92.81 104 VAL A CA 1
ATOM 781 C C . VAL A 1 104 ? 2.669 -12.433 -10.055 1.00 92.81 104 VAL A C 1
ATOM 783 O O . VAL A 1 104 ? 3.788 -12.688 -10.477 1.00 92.81 104 VAL A O 1
ATOM 786 N N . HIS A 1 105 ? 1.641 -12.240 -10.873 1.00 92.81 105 HIS A N 1
ATOM 787 C CA . HIS A 1 105 ? 1.785 -12.243 -12.327 1.00 92.81 105 HIS A CA 1
ATOM 788 C C . HIS A 1 105 ? 2.016 -10.816 -12.825 1.00 92.81 105 HIS A C 1
ATOM 790 O O . HIS A 1 105 ? 1.208 -9.931 -12.527 1.00 92.81 105 HIS A O 1
ATOM 796 N N . LEU A 1 106 ? 3.084 -10.606 -13.593 1.00 93.50 106 LEU A N 1
ATOM 797 C CA . LEU A 1 106 ? 3.406 -9.331 -14.230 1.00 93.50 106 LEU A CA 1
ATOM 798 C C . LEU A 1 106 ? 3.456 -9.509 -15.749 1.00 93.50 106 LEU A C 1
ATOM 800 O O . LEU A 1 106 ? 4.358 -10.159 -16.272 1.00 93.50 106 LEU A O 1
ATOM 804 N N . GLN A 1 107 ? 2.506 -8.902 -16.455 1.00 92.69 107 GLN A N 1
ATOM 805 C CA . GLN A 1 107 ? 2.551 -8.773 -17.912 1.00 92.69 107 GLN A CA 1
ATOM 806 C C . GLN A 1 107 ? 3.297 -7.495 -18.276 1.00 92.69 107 GLN A C 1
ATOM 808 O O . GLN A 1 107 ? 2.923 -6.420 -17.810 1.00 92.69 107 GLN A O 1
ATOM 813 N N . VAL A 1 108 ? 4.358 -7.602 -19.076 1.00 92.12 108 VAL A N 1
ATOM 814 C CA . VAL A 1 108 ? 5.204 -6.461 -19.457 1.00 92.12 108 VAL A CA 1
ATOM 815 C C . VAL A 1 108 ? 5.940 -6.727 -20.773 1.00 92.12 108 VAL A C 1
ATOM 817 O O . VAL A 1 108 ? 6.292 -7.863 -21.103 1.00 92.12 108 VAL A O 1
ATOM 820 N N . ASN A 1 109 ? 6.243 -5.677 -21.539 1.00 91.38 109 ASN A N 1
ATOM 821 C CA . ASN A 1 109 ? 7.171 -5.811 -22.659 1.00 91.38 109 ASN A CA 1
ATOM 822 C C . ASN A 1 109 ? 8.625 -5.820 -22.147 1.00 91.38 109 ASN A C 1
ATOM 824 O O . ASN A 1 109 ? 9.227 -4.766 -21.945 1.00 91.38 109 ASN A O 1
ATOM 828 N N . THR A 1 110 ? 9.212 -7.007 -21.979 1.00 91.06 110 THR A N 1
ATOM 829 C CA . THR A 1 110 ? 10.606 -7.191 -21.523 1.00 91.06 110 THR A CA 1
ATOM 830 C C . THR A 1 110 ? 11.666 -6.555 -22.432 1.00 91.06 110 THR A C 1
ATOM 832 O O . THR A 1 110 ? 12.787 -6.311 -21.987 1.00 91.06 110 THR A O 1
ATOM 835 N N . ARG A 1 111 ? 11.337 -6.255 -23.694 1.00 90.62 111 ARG A N 1
ATOM 836 C CA . ARG A 1 111 ? 12.251 -5.614 -24.653 1.00 90.62 111 ARG A CA 1
ATOM 837 C C . ARG A 1 111 ? 12.216 -4.090 -24.579 1.00 90.62 111 ARG A C 1
ATOM 839 O O . ARG A 1 111 ? 13.178 -3.461 -25.002 1.00 90.62 111 ARG A O 1
ATOM 846 N N . ARG A 1 112 ? 11.126 -3.503 -24.075 1.00 89.38 112 ARG A N 1
ATOM 847 C CA . ARG A 1 112 ? 10.952 -2.044 -23.956 1.00 89.38 112 ARG A CA 1
ATOM 848 C C . ARG A 1 112 ? 11.133 -1.537 -22.532 1.00 89.38 112 ARG A C 1
ATOM 850 O O . ARG A 1 112 ? 11.728 -0.483 -22.341 1.00 89.38 112 ARG A O 1
ATOM 857 N N . MET A 1 113 ? 10.628 -2.270 -21.544 1.00 90.25 113 MET A N 1
ATOM 858 C CA . MET A 1 113 ? 10.740 -1.877 -20.144 1.00 90.25 113 MET A CA 1
ATOM 859 C C . MET A 1 113 ? 12.201 -1.945 -19.694 1.00 90.25 113 MET A C 1
ATOM 861 O O . MET A 1 113 ? 12.891 -2.935 -19.954 1.00 90.25 113 MET A O 1
ATOM 865 N N . THR A 1 114 ? 12.668 -0.896 -19.023 1.00 94.12 114 THR A N 1
ATOM 866 C CA . THR A 1 114 ? 13.993 -0.851 -18.396 1.00 94.12 114 THR A CA 1
ATOM 867 C C . THR A 1 114 ? 13.921 -1.323 -16.949 1.00 94.12 114 THR A C 1
ATOM 869 O O . THR A 1 114 ? 12.852 -1.296 -16.331 1.00 94.12 114 THR A O 1
ATOM 872 N N . LEU A 1 115 ? 15.061 -1.718 -16.380 1.00 93.06 115 LEU A N 1
ATOM 873 C CA . LEU A 1 115 ? 15.138 -2.065 -14.959 1.00 93.06 115 LEU A CA 1
ATOM 874 C C . LEU A 1 115 ? 14.734 -0.880 -14.064 1.00 93.06 115 LEU A C 1
ATOM 876 O O . LEU A 1 115 ? 13.980 -1.056 -13.110 1.00 93.06 115 LEU A O 1
ATOM 880 N N . SER A 1 116 ? 15.146 0.342 -14.416 1.00 93.31 116 SER A N 1
ATOM 881 C CA . SER A 1 116 ? 14.724 1.565 -13.715 1.00 93.31 116 SER A CA 1
ATOM 882 C C . SER A 1 116 ? 13.205 1.782 -13.765 1.00 93.31 116 SER A C 1
ATOM 884 O O . SER A 1 116 ? 12.586 2.123 -12.751 1.00 93.31 116 SER A O 1
ATOM 886 N N . GLY A 1 117 ? 12.582 1.535 -14.922 1.00 91.88 117 GLY A N 1
ATOM 887 C CA . GLY A 1 117 ? 11.129 1.593 -15.068 1.00 91.88 117 GLY A CA 1
ATOM 888 C C . GLY A 1 117 ? 10.423 0.549 -14.204 1.00 91.88 117 GLY A C 1
ATOM 889 O O . GLY A 1 117 ? 9.437 0.867 -13.543 1.00 91.88 117 GLY A O 1
ATOM 890 N N . LEU A 1 118 ? 10.942 -0.681 -14.156 1.00 93.31 118 LEU A N 1
ATOM 891 C CA . LEU A 1 118 ? 10.406 -1.754 -13.313 1.00 93.31 118 LEU A CA 1
ATOM 892 C C . LEU A 1 118 ? 10.477 -1.388 -11.826 1.00 93.31 118 LEU A C 1
ATOM 894 O O . LEU A 1 118 ? 9.474 -1.511 -11.122 1.00 93.31 118 LEU A O 1
ATOM 898 N N . LEU A 1 119 ? 11.624 -0.886 -11.370 1.00 93.62 119 LEU A N 1
ATOM 899 C CA . LEU A 1 119 ? 11.830 -0.470 -9.984 1.00 93.62 119 LEU A CA 1
ATOM 900 C C . LEU A 1 119 ? 10.879 0.656 -9.575 1.00 93.62 119 LEU A C 1
ATOM 902 O O . LEU A 1 119 ? 10.153 0.529 -8.592 1.00 93.62 119 LEU A O 1
ATOM 906 N N . SER A 1 120 ? 10.859 1.744 -10.342 1.00 92.19 120 SER A N 1
ATOM 907 C CA . SER A 1 120 ? 10.070 2.935 -10.010 1.00 92.19 120 SER A CA 1
ATOM 908 C C . SER A 1 120 ? 8.567 2.705 -10.156 1.00 92.19 120 SER A C 1
ATOM 910 O O . SER A 1 120 ? 7.812 3.000 -9.230 1.00 92.19 120 SER A O 1
ATOM 912 N N . LYS A 1 121 ? 8.121 2.152 -11.290 1.00 90.88 121 LYS A N 1
ATOM 913 C CA . LYS A 1 121 ? 6.693 2.017 -11.595 1.00 90.88 121 LYS A CA 1
ATOM 914 C C . LYS A 1 121 ? 6.061 0.808 -10.920 1.00 90.88 121 LYS A C 1
ATOM 916 O O . LYS A 1 121 ? 4.971 0.932 -10.379 1.00 90.88 121 LYS A O 1
ATOM 921 N N . VAL A 1 122 ? 6.715 -0.356 -10.938 1.00 92.56 122 VAL A N 1
ATOM 922 C CA . VAL A 1 122 ? 6.098 -1.615 -10.484 1.00 92.56 122 VAL A CA 1
ATOM 923 C C . VAL A 1 122 ? 6.477 -1.924 -9.042 1.00 92.56 122 VAL A C 1
ATOM 925 O O . VAL A 1 122 ? 5.595 -1.989 -8.189 1.00 92.56 122 VAL A O 1
ATOM 928 N N . ILE A 1 123 ? 7.769 -2.087 -8.759 1.00 94.12 123 ILE A N 1
ATOM 929 C CA . ILE A 1 123 ? 8.254 -2.592 -7.467 1.00 94.12 123 ILE A CA 1
ATOM 930 C C . ILE A 1 123 ? 7.986 -1.585 -6.341 1.00 94.12 123 ILE A C 1
ATOM 932 O O . ILE A 1 123 ? 7.256 -1.892 -5.400 1.00 94.12 123 ILE A O 1
ATOM 936 N N . LYS A 1 124 ? 8.483 -0.352 -6.463 1.00 93.81 124 LYS A N 1
ATOM 937 C CA . LYS A 1 124 ? 8.228 0.710 -5.478 1.00 93.81 124 LYS A CA 1
ATOM 938 C C . LYS A 1 124 ? 6.856 1.352 -5.672 1.00 93.81 124 LYS A C 1
ATOM 940 O O . LYS A 1 124 ? 6.137 1.586 -4.706 1.00 93.81 124 LYS A O 1
ATOM 945 N N . GLY A 1 125 ? 6.466 1.601 -6.924 1.00 91.12 125 GLY A N 1
ATOM 946 C CA . GLY A 1 125 ? 5.228 2.313 -7.247 1.00 91.12 125 GLY A CA 1
ATOM 947 C C . GLY A 1 125 ? 3.945 1.537 -6.938 1.00 91.12 125 GLY A C 1
ATOM 948 O O . GLY A 1 125 ? 3.023 2.097 -6.347 1.00 91.12 125 GLY A O 1
ATOM 949 N N . ARG A 1 126 ? 3.855 0.256 -7.325 1.00 91.50 126 ARG A N 1
ATOM 950 C CA . ARG A 1 126 ? 2.620 -0.546 -7.191 1.00 91.50 126 ARG A CA 1
ATOM 951 C C . ARG A 1 126 ? 2.685 -1.627 -6.122 1.00 91.50 126 ARG A C 1
ATOM 953 O O . ARG A 1 126 ? 1.645 -1.926 -5.544 1.00 91.50 126 ARG A O 1
ATOM 960 N N . LEU A 1 127 ? 3.856 -2.219 -5.889 1.00 92.88 127 LEU A N 1
ATOM 961 C CA . LEU A 1 127 ? 4.051 -3.250 -4.864 1.00 92.88 127 LEU A CA 1
ATOM 962 C C . LEU A 1 127 ? 4.564 -2.682 -3.531 1.00 92.88 127 LEU A C 1
ATOM 964 O O . LEU A 1 127 ? 4.545 -3.397 -2.537 1.00 92.88 127 LEU A O 1
ATOM 968 N N . SER A 1 128 ? 4.945 -1.399 -3.493 1.00 93.50 128 SER A N 1
ATOM 969 C CA . SER A 1 128 ? 5.312 -0.658 -2.275 1.00 93.50 128 SER A CA 1
ATOM 970 C C . SER A 1 128 ? 6.517 -1.213 -1.502 1.00 93.50 128 SER A C 1
ATOM 972 O O . SER A 1 128 ? 6.599 -1.055 -0.282 1.00 93.50 128 SER A O 1
ATOM 974 N N . PHE A 1 129 ? 7.472 -1.801 -2.224 1.00 94.19 129 PHE A N 1
ATOM 975 C CA . PHE A 1 129 ? 8.798 -2.125 -1.693 1.00 94.19 129 PHE A CA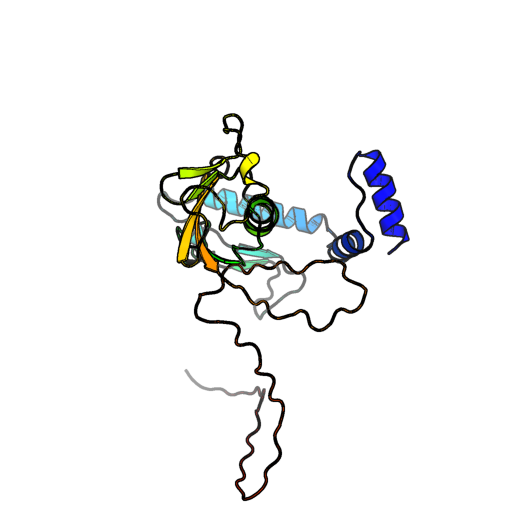 1
ATOM 976 C C . PHE A 1 129 ? 9.562 -0.837 -1.353 1.00 94.19 129 PHE A C 1
ATOM 978 O O . PHE A 1 129 ? 9.449 0.166 -2.068 1.00 94.19 129 PHE A O 1
ATOM 985 N N . THR A 1 130 ? 10.346 -0.863 -0.280 1.00 92.56 130 THR A N 1
ATOM 986 C CA . THR A 1 130 ? 11.155 0.269 0.194 1.00 92.56 130 THR A CA 1
ATOM 987 C C . THR A 1 130 ? 12.594 0.151 -0.304 1.00 92.56 130 THR A C 1
ATOM 989 O O . THR A 1 130 ? 13.039 1.004 -1.081 1.00 92.56 130 THR A O 1
ATOM 992 N N . GLU A 1 131 ? 13.276 -0.931 0.075 1.00 94.00 131 GLU A N 1
ATOM 993 C CA . GLU A 1 131 ? 14.666 -1.249 -0.286 1.00 94.00 131 GLU A CA 1
ATOM 994 C C . GLU A 1 131 ? 14.710 -2.637 -0.955 1.00 94.00 131 GLU A C 1
ATOM 996 O O . GLU A 1 131 ? 15.008 -3.637 -0.304 1.00 94.00 131 GLU A O 1
ATOM 1001 N N . PRO A 1 132 ? 14.329 -2.734 -2.246 1.00 94.75 132 PRO A N 1
ATOM 1002 C CA . PRO A 1 132 ? 14.208 -4.017 -2.926 1.00 94.75 132 PRO A CA 1
ATOM 1003 C C . PRO A 1 132 ? 15.560 -4.581 -3.380 1.00 94.75 132 PRO A C 1
ATOM 1005 O O . PRO A 1 132 ? 16.333 -3.906 -4.065 1.00 94.75 132 PRO A O 1
ATOM 1008 N N . THR A 1 133 ? 15.751 -5.874 -3.146 1.00 94.69 133 THR A N 1
ATOM 1009 C CA . THR A 1 133 ? 16.752 -6.729 -3.792 1.00 94.69 133 THR A CA 1
ATOM 1010 C C . THR A 1 133 ? 16.054 -7.618 -4.812 1.00 94.69 133 THR A C 1
ATOM 1012 O O . THR A 1 133 ? 15.033 -8.236 -4.514 1.00 94.69 133 THR A O 1
ATOM 1015 N N . ILE A 1 134 ? 16.564 -7.663 -6.042 1.00 94.75 134 ILE A N 1
ATOM 1016 C CA . ILE A 1 134 ? 15.970 -8.423 -7.143 1.00 94.75 134 ILE A CA 1
ATOM 1017 C C . ILE A 1 134 ? 16.922 -9.535 -7.580 1.00 94.75 134 ILE A C 1
ATOM 1019 O O . ILE A 1 134 ? 18.010 -9.272 -8.102 1.00 94.75 134 ILE A O 1
ATOM 1023 N N . MET A 1 135 ? 16.448 -10.772 -7.453 1.00 93.69 135 MET A N 1
ATOM 1024 C CA . MET A 1 135 ? 17.131 -11.991 -7.873 1.00 93.69 135 MET A CA 1
ATOM 1025 C C . MET A 1 135 ? 16.551 -12.522 -9.183 1.00 93.69 135 MET A C 1
ATOM 1027 O O . MET A 1 135 ? 15.329 -12.629 -9.354 1.00 93.69 135 MET A O 1
ATOM 1031 N N . LEU A 1 136 ? 17.437 -12.922 -10.092 1.00 92.88 136 LEU A N 1
ATOM 1032 C CA . LEU A 1 136 ? 17.093 -13.611 -11.331 1.00 92.88 136 LEU A CA 1
ATOM 1033 C C . LEU A 1 136 ? 17.937 -14.882 -11.461 1.00 92.88 136 LEU A C 1
ATOM 1035 O O . LEU A 1 136 ? 19.137 -14.812 -11.736 1.00 92.88 136 LEU A O 1
ATOM 1039 N N . GLY A 1 137 ? 17.301 -16.043 -11.281 1.00 87.06 137 GLY A N 1
ATOM 1040 C CA . GLY A 1 137 ? 18.019 -17.312 -11.155 1.00 87.06 137 GLY A CA 1
ATOM 1041 C C . GLY A 1 137 ? 18.910 -17.306 -9.911 1.00 87.06 137 GLY A C 1
ATOM 1042 O O . GLY A 1 137 ? 18.458 -16.910 -8.842 1.00 87.06 137 GLY A O 1
ATOM 1043 N N . ASP A 1 138 ? 20.176 -17.689 -10.075 1.00 83.75 138 ASP A N 1
ATOM 1044 C CA . ASP A 1 138 ? 21.145 -17.785 -8.973 1.00 83.75 138 ASP A CA 1
ATOM 1045 C C . ASP A 1 138 ? 21.920 -16.479 -8.712 1.00 83.75 138 ASP A C 1
ATOM 1047 O O . ASP A 1 138 ? 22.916 -16.491 -7.991 1.00 83.75 138 ASP A O 1
ATOM 1051 N N . GLY A 1 139 ? 21.523 -15.353 -9.317 1.00 88.62 139 GLY A N 1
ATOM 1052 C CA . GLY A 1 139 ? 22.266 -14.101 -9.178 1.00 88.62 139 GLY A CA 1
ATOM 1053 C C . GLY A 1 139 ? 21.406 -12.851 -9.030 1.00 88.62 139 GLY A C 1
ATOM 1054 O O . GLY A 1 139 ? 20.272 -12.774 -9.510 1.00 88.62 139 GLY A O 1
ATOM 1055 N N . GLU A 1 140 ? 22.009 -11.849 -8.403 1.00 91.62 140 GLU A N 1
ATOM 1056 C CA . GLU A 1 140 ? 21.447 -10.523 -8.156 1.00 91.62 140 GLU A CA 1
ATOM 1057 C C . GLU A 1 140 ? 21.512 -9.652 -9.414 1.00 91.62 140 GLU A C 1
ATOM 1059 O O . GLU A 1 140 ? 22.538 -9.584 -10.099 1.00 91.62 140 GLU A O 1
ATOM 1064 N N . ILE A 1 141 ? 20.409 -8.973 -9.737 1.00 92.19 141 ILE A N 1
ATOM 1065 C CA . ILE A 1 141 ? 20.376 -7.967 -10.814 1.00 92.19 141 ILE A CA 1
ATOM 1066 C C . ILE A 1 141 ? 20.262 -6.537 -10.279 1.00 92.19 141 ILE A C 1
ATOM 1068 O O . ILE A 1 141 ? 20.604 -5.592 -11.001 1.00 92.19 141 ILE A O 1
ATOM 1072 N N . TRP A 1 142 ? 19.779 -6.389 -9.043 1.00 93.50 142 TRP A N 1
ATOM 1073 C CA . TRP A 1 142 ? 19.638 -5.127 -8.327 1.00 93.50 142 TRP A CA 1
ATOM 1074 C C . TRP A 1 142 ? 19.625 -5.364 -6.815 1.00 93.50 142 TRP A C 1
ATOM 1076 O O . TRP A 1 142 ? 19.001 -6.319 -6.361 1.00 93.50 142 TRP A O 1
ATOM 1086 N N . MET A 1 143 ? 20.232 -4.456 -6.057 1.00 91.75 143 MET A N 1
ATOM 1087 C CA . MET A 1 143 ? 20.157 -4.394 -4.600 1.00 91.75 143 MET A CA 1
ATOM 1088 C C . MET A 1 143 ? 20.111 -2.929 -4.178 1.00 91.75 143 MET A C 1
ATOM 1090 O O . MET A 1 143 ? 20.786 -2.084 -4.770 1.00 91.75 143 MET A O 1
ATOM 1094 N N . GLU A 1 144 ? 19.323 -2.626 -3.155 1.00 87.94 144 GLU A N 1
ATOM 1095 C CA . GLU A 1 144 ? 19.282 -1.312 -2.528 1.00 87.94 144 GLU A CA 1
ATOM 1096 C C . GLU A 1 144 ? 19.439 -1.469 -1.018 1.00 87.94 144 GLU A C 1
ATOM 1098 O O . GLU A 1 144 ? 18.875 -2.380 -0.425 1.00 87.94 144 GLU A O 1
ATOM 1103 N N . GLY A 1 145 ? 20.248 -0.607 -0.406 1.00 84.19 145 GLY A N 1
ATOM 1104 C CA . GLY A 1 145 ? 20.590 -0.699 1.010 1.00 84.19 145 GLY A CA 1
ATOM 1105 C C . GLY A 1 145 ? 21.968 -0.106 1.292 1.00 84.19 145 GLY A C 1
ATOM 1106 O O . GLY A 1 145 ? 22.709 0.255 0.377 1.00 84.19 145 GLY A O 1
ATOM 1107 N N . LYS A 1 146 ? 22.323 0.015 2.575 1.00 73.69 146 LYS A N 1
ATOM 1108 C CA . LYS A 1 146 ? 23.597 0.631 2.999 1.00 73.69 146 LYS A CA 1
ATOM 1109 C C . LYS A 1 146 ? 24.841 -0.132 2.548 1.00 73.69 146 LYS A C 1
ATOM 1111 O O . LYS A 1 146 ? 25.868 0.500 2.329 1.00 73.69 146 LYS A O 1
ATOM 1116 N N . ASP A 1 147 ? 24.720 -1.446 2.399 1.00 75.00 147 ASP A N 1
ATOM 1117 C CA . ASP A 1 147 ? 25.809 -2.342 2.004 1.00 75.00 147 ASP A CA 1
ATOM 1118 C C . ASP A 1 147 ? 25.643 -2.849 0.560 1.00 75.00 147 ASP A C 1
ATOM 1120 O O . ASP A 1 147 ? 26.285 -3.820 0.166 1.00 75.00 147 ASP A O 1
ATOM 1124 N N . ALA A 1 148 ? 24.772 -2.211 -0.231 1.00 79.88 148 ALA A N 1
ATOM 1125 C CA . ALA A 1 148 ? 24.481 -2.643 -1.591 1.00 79.88 148 ALA A CA 1
ATOM 1126 C C . ALA A 1 148 ? 25.663 -2.397 -2.540 1.00 79.88 148 ALA A C 1
ATOM 1128 O O . ALA A 1 148 ? 26.266 -1.319 -2.551 1.00 79.88 148 ALA A O 1
ATOM 1129 N N . GLU A 1 149 ? 25.956 -3.388 -3.382 1.00 81.19 149 GLU A N 1
ATOM 1130 C CA . GLU A 1 149 ? 26.876 -3.213 -4.504 1.00 81.19 149 GLU A CA 1
ATOM 1131 C C . GLU A 1 149 ? 26.293 -2.250 -5.555 1.00 81.19 149 GLU A C 1
ATOM 1133 O O . GLU A 1 149 ? 25.078 -2.082 -5.690 1.00 81.19 149 GLU A O 1
ATOM 1138 N N . ASP A 1 150 ? 27.166 -1.601 -6.333 1.00 84.69 150 ASP A N 1
ATOM 1139 C CA . ASP A 1 150 ? 26.732 -0.653 -7.359 1.00 84.69 150 ASP A CA 1
ATOM 1140 C C . ASP A 1 150 ? 26.212 -1.372 -8.617 1.00 84.69 150 ASP A C 1
ATOM 1142 O O . ASP A 1 150 ? 26.941 -1.642 -9.576 1.00 84.69 150 ASP A O 1
ATOM 1146 N N . PHE A 1 151 ? 24.907 -1.642 -8.632 1.00 86.06 151 PHE A N 1
ATOM 1147 C CA . PHE A 1 151 ? 24.192 -2.186 -9.789 1.00 86.06 151 PHE A CA 1
ATOM 1148 C C . PHE A 1 151 ? 23.666 -1.105 -10.753 1.00 86.06 151 PHE A C 1
ATOM 1150 O O . PHE A 1 151 ? 22.888 -1.417 -11.664 1.00 86.06 151 PHE A O 1
ATOM 1157 N N . SER A 1 152 ? 24.072 0.164 -10.614 1.00 86.38 152 SER A N 1
ATOM 1158 C CA . SER A 1 152 ? 23.538 1.284 -11.414 1.00 86.38 152 SER A CA 1
ATOM 1159 C C . SER A 1 152 ? 23.699 1.097 -12.928 1.00 86.38 152 SER A C 1
ATOM 1161 O O . SER A 1 152 ? 22.838 1.516 -13.705 1.00 86.38 152 SER A O 1
ATOM 1163 N N . VAL A 1 153 ? 24.733 0.370 -13.362 1.00 89.88 153 VAL A N 1
ATOM 1164 C CA . VAL A 1 153 ? 24.980 0.009 -14.771 1.00 89.88 153 VAL A CA 1
ATOM 1165 C C . VAL A 1 153 ? 23.824 -0.801 -15.378 1.00 89.88 153 VAL A C 1
ATOM 1167 O O . VAL A 1 153 ? 23.632 -0.802 -16.597 1.00 89.88 153 VAL A O 1
ATOM 1170 N N . ASN A 1 154 ? 23.031 -1.492 -14.556 1.00 90.44 154 ASN A N 1
ATOM 1171 C CA . ASN A 1 154 ? 21.888 -2.281 -15.011 1.00 90.44 154 ASN A CA 1
ATOM 1172 C C . ASN A 1 154 ? 20.610 -1.450 -15.190 1.00 90.44 154 ASN A C 1
ATOM 1174 O O . ASN A 1 154 ? 19.747 -1.857 -15.964 1.00 90.44 154 ASN A O 1
ATOM 1178 N N . LEU A 1 155 ? 20.488 -0.283 -14.547 1.00 89.88 155 LEU A N 1
ATOM 1179 C CA . LEU A 1 155 ? 19.281 0.557 -14.574 1.00 89.88 155 LEU A CA 1
ATOM 1180 C C . LEU A 1 155 ? 18.771 0.916 -15.983 1.00 89.88 155 LEU A C 1
ATOM 1182 O O . LEU A 1 155 ? 17.561 0.790 -16.208 1.00 89.88 155 LEU A O 1
ATOM 1186 N N . PRO A 1 156 ? 19.626 1.347 -16.936 1.00 92.56 156 PRO A N 1
ATOM 1187 C CA . PRO A 1 156 ? 19.173 1.683 -18.285 1.00 92.56 156 PRO A CA 1
ATOM 1188 C C . PRO A 1 156 ? 18.979 0.452 -19.181 1.00 92.56 156 PRO A C 1
ATOM 1190 O O . PRO A 1 156 ? 18.442 0.586 -20.281 1.00 92.56 156 PRO A O 1
ATOM 1193 N N . LYS A 1 157 ? 19.417 -0.743 -18.758 1.00 92.88 157 LYS A N 1
ATOM 1194 C CA . LYS A 1 157 ? 19.254 -1.961 -19.557 1.00 92.88 157 LYS A CA 1
ATOM 1195 C C . LYS A 1 157 ? 17.776 -2.343 -19.607 1.00 92.88 157 LYS A C 1
ATOM 1197 O O . LYS A 1 157 ? 17.030 -2.181 -18.639 1.00 92.88 157 LYS A O 1
ATOM 1202 N N . THR A 1 158 ?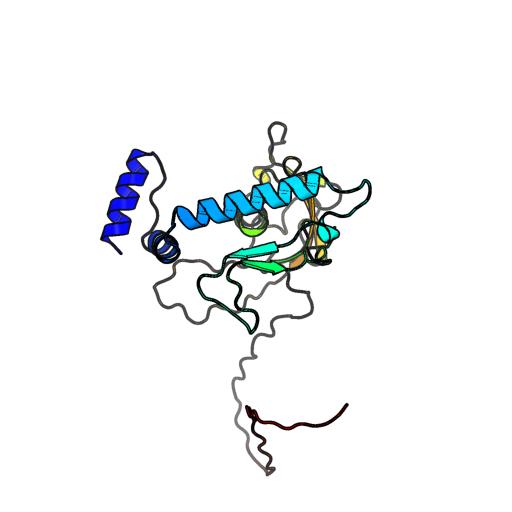 17.354 -2.859 -20.756 1.00 93.06 158 THR A N 1
ATOM 1203 C CA . THR A 1 158 ? 16.033 -3.475 -20.897 1.00 93.06 158 THR A CA 1
ATOM 1204 C C . THR A 1 158 ? 15.988 -4.763 -20.086 1.00 93.06 158 THR A C 1
ATOM 1206 O O . THR A 1 158 ? 17.024 -5.405 -19.899 1.00 93.06 158 THR A O 1
ATOM 1209 N N . LEU A 1 159 ? 14.802 -5.172 -19.631 1.00 91.12 159 LEU A N 1
ATOM 1210 C CA . LEU A 1 159 ? 14.659 -6.384 -18.816 1.00 91.12 159 LEU A CA 1
ATOM 1211 C C . LEU A 1 159 ? 15.241 -7.622 -19.523 1.00 91.12 159 LEU A C 1
ATOM 1213 O O . LEU A 1 159 ? 15.918 -8.435 -18.898 1.00 91.12 159 LEU A O 1
ATOM 1217 N N . ALA A 1 160 ? 15.071 -7.723 -20.843 1.00 91.81 160 ALA A N 1
ATOM 1218 C CA . ALA A 1 160 ? 15.648 -8.792 -21.659 1.00 91.81 160 ALA A CA 1
ATOM 1219 C C . ALA A 1 160 ? 17.191 -8.776 -21.736 1.00 91.81 160 ALA A C 1
ATOM 1221 O O . ALA A 1 160 ? 17.786 -9.818 -22.001 1.00 91.81 160 ALA A O 1
ATOM 1222 N N . ASN A 1 161 ? 17.832 -7.624 -21.511 1.00 91.75 161 ASN A N 1
ATOM 1223 C CA . ASN A 1 161 ? 19.288 -7.436 -21.571 1.00 91.75 161 ASN A CA 1
ATOM 1224 C C . ASN A 1 161 ? 19.945 -7.347 -20.179 1.00 91.75 161 ASN A C 1
ATOM 1226 O O . ASN A 1 161 ? 21.130 -7.016 -20.074 1.00 91.75 161 ASN A O 1
ATOM 1230 N N . CYS A 1 162 ? 19.197 -7.603 -19.104 1.00 89.00 162 CYS A N 1
ATOM 1231 C CA . CYS A 1 162 ? 19.760 -7.718 -17.762 1.00 89.00 162 CYS A CA 1
ATOM 1232 C C . CYS A 1 162 ? 20.717 -8.930 -17.650 1.00 89.00 162 CYS A C 1
ATOM 1234 O O . CYS A 1 162 ? 20.650 -9.846 -18.477 1.00 89.00 162 CYS A O 1
ATOM 1236 N N . PRO A 1 163 ? 21.620 -8.948 -16.647 1.00 86.50 163 PRO A N 1
ATOM 1237 C CA . PRO A 1 163 ? 22.478 -10.102 -16.351 1.00 86.50 163 PRO A CA 1
ATOM 1238 C C . PRO A 1 163 ? 21.694 -11.414 -16.142 1.00 86.50 163 PRO A C 1
ATOM 1240 O O . PRO A 1 163 ? 20.467 -11.419 -16.086 1.00 86.50 163 PRO A O 1
ATOM 1243 N N . ASN A 1 164 ? 22.407 -12.539 -16.034 1.00 85.00 164 ASN A N 1
ATOM 1244 C CA . ASN A 1 164 ? 21.832 -13.873 -15.770 1.00 85.00 164 ASN A CA 1
ATOM 1245 C C . ASN A 1 164 ? 20.859 -14.376 -16.852 1.00 85.00 164 ASN A C 1
ATOM 1247 O O . ASN A 1 164 ? 19.886 -15.069 -16.577 1.00 85.00 164 ASN A O 1
ATOM 1251 N N . GLY A 1 165 ? 21.134 -14.037 -18.115 1.00 79.25 165 GLY A N 1
ATOM 1252 C CA . GLY A 1 165 ? 20.338 -14.488 -19.263 1.00 79.25 165 GLY A CA 1
ATOM 1253 C C . GLY A 1 165 ? 19.118 -13.618 -19.581 1.00 79.25 165 GLY A C 1
ATOM 1254 O O . GLY A 1 165 ? 18.439 -13.897 -20.575 1.00 79.25 165 GLY A O 1
ATOM 1255 N N . GLY A 1 166 ? 18.899 -12.551 -18.805 1.00 87.06 166 GLY A N 1
ATOM 1256 C CA . GLY A 1 166 ? 17.836 -11.576 -19.008 1.00 87.06 166 GLY A CA 1
ATOM 1257 C C . GLY A 1 166 ? 16.449 -12.093 -18.632 1.00 87.06 166 GLY A C 1
ATOM 1258 O O . GLY A 1 166 ? 16.172 -13.292 -18.607 1.00 87.06 166 GLY A O 1
ATOM 1259 N N . VAL A 1 167 ? 15.538 -11.166 -18.357 1.00 90.19 167 VAL A N 1
ATOM 1260 C CA . VAL A 1 167 ? 14.150 -11.485 -18.027 1.00 90.19 167 VAL A CA 1
ATOM 1261 C C . VAL A 1 167 ? 13.394 -11.835 -19.310 1.00 90.19 167 VAL A C 1
ATOM 1263 O O . VAL A 1 167 ? 13.250 -11.011 -20.221 1.00 90.19 167 VAL A O 1
ATOM 1266 N N . ARG A 1 168 ? 12.893 -13.068 -19.381 1.00 90.50 168 ARG A N 1
ATOM 1267 C CA . ARG A 1 168 ? 12.127 -13.602 -20.517 1.00 90.50 168 ARG A CA 1
ATOM 1268 C C . ARG A 1 168 ? 10.724 -14.014 -20.085 1.00 90.50 168 ARG A C 1
ATOM 1270 O O . ARG A 1 168 ? 10.389 -13.983 -18.905 1.00 90.50 168 ARG A O 1
ATOM 1277 N N . ASP A 1 169 ? 9.913 -14.384 -21.068 1.00 92.19 169 ASP A N 1
ATOM 1278 C CA . ASP A 1 169 ? 8.598 -14.969 -20.822 1.00 92.19 169 ASP A CA 1
ATOM 1279 C C . ASP A 1 169 ? 8.704 -16.237 -19.963 1.00 92.19 169 ASP A C 1
ATOM 1281 O O . ASP A 1 169 ? 9.586 -17.069 -20.190 1.00 92.19 169 ASP A O 1
ATOM 1285 N N . GLY A 1 170 ? 7.829 -16.363 -18.965 1.00 89.69 170 GLY A N 1
ATOM 1286 C CA . GLY A 1 170 ? 7.764 -17.510 -18.060 1.00 89.69 170 GLY A CA 1
ATOM 1287 C C . GLY A 1 170 ? 8.835 -17.542 -16.966 1.00 89.69 170 GLY A C 1
ATOM 1288 O O . GLY A 1 170 ? 8.837 -18.468 -16.156 1.00 89.69 170 GLY A O 1
ATOM 1289 N N . VAL A 1 171 ? 9.735 -16.555 -16.906 1.00 92.50 171 VAL A N 1
ATOM 1290 C CA . VAL A 1 171 ? 10.753 -16.482 -15.851 1.00 92.50 171 VAL A CA 1
ATOM 1291 C C . VAL A 1 171 ? 10.126 -16.005 -14.543 1.00 92.50 171 VAL A C 1
ATOM 1293 O O . VAL A 1 171 ? 9.310 -15.082 -14.529 1.00 92.50 171 VAL A O 1
ATOM 1296 N N . VAL A 1 172 ? 10.534 -16.631 -13.439 1.00 93.81 172 VAL A N 1
ATOM 1297 C CA . VAL A 1 172 ? 10.221 -16.172 -12.085 1.00 93.81 172 VAL A CA 1
ATOM 1298 C C . VAL A 1 172 ? 11.385 -15.334 -11.577 1.00 93.81 172 VAL A C 1
ATOM 1300 O O . VAL A 1 172 ? 12.536 -15.766 -11.604 1.00 93.81 172 VAL A O 1
ATOM 1303 N N . MET A 1 173 ? 11.067 -14.131 -11.127 1.00 94.56 173 MET A N 1
ATOM 1304 C CA . MET A 1 173 ? 11.983 -13.189 -10.502 1.00 94.56 173 MET A CA 1
ATOM 1305 C C . MET A 1 173 ? 11.599 -13.061 -9.030 1.00 94.56 173 MET A C 1
ATOM 1307 O O . MET A 1 173 ? 10.413 -12.925 -8.724 1.00 94.56 173 MET A O 1
ATOM 1311 N N . ILE A 1 174 ? 12.574 -13.109 -8.130 1.00 95.25 174 ILE A N 1
ATOM 1312 C CA . ILE A 1 174 ? 12.329 -12.996 -6.688 1.00 95.25 174 ILE A CA 1
ATOM 1313 C C . ILE A 1 174 ? 12.689 -11.578 -6.269 1.00 95.25 174 ILE A C 1
ATOM 1315 O O . ILE A 1 174 ? 13.751 -11.077 -6.638 1.00 95.25 174 ILE A O 1
ATOM 1319 N N . VAL A 1 175 ? 11.786 -10.921 -5.550 1.00 95.31 175 VAL A N 1
ATOM 1320 C CA . VAL A 1 175 ? 12.013 -9.587 -4.996 1.00 95.31 175 VAL A CA 1
ATOM 1321 C C . VAL A 1 175 ? 11.892 -9.670 -3.487 1.00 95.31 175 VAL A C 1
ATOM 1323 O O . VAL A 1 175 ? 10.855 -10.093 -2.978 1.00 95.31 175 VAL A O 1
ATOM 1326 N N . GLU A 1 176 ? 12.940 -9.256 -2.793 1.00 95.00 176 GLU A N 1
ATOM 1327 C CA . GLU A 1 176 ? 13.036 -9.287 -1.339 1.00 95.00 176 GLU A CA 1
ATOM 1328 C C . GLU A 1 176 ? 13.232 -7.871 -0.795 1.00 95.00 176 GLU A C 1
ATOM 1330 O O . GLU A 1 176 ? 13.961 -7.071 -1.377 1.00 95.00 176 GLU A O 1
ATOM 1335 N N . ASP A 1 177 ? 12.567 -7.553 0.310 1.00 94.31 177 ASP A N 1
ATOM 1336 C CA . ASP A 1 177 ? 12.791 -6.344 1.099 1.00 94.31 177 ASP A CA 1
ATOM 1337 C C . ASP A 1 177 ? 13.077 -6.746 2.547 1.00 94.31 177 ASP A C 1
ATOM 1339 O O . ASP A 1 177 ? 12.175 -7.136 3.297 1.00 94.31 177 ASP A O 1
ATOM 1343 N N . PHE A 1 178 ? 14.347 -6.638 2.943 1.00 91.12 178 PHE A N 1
ATOM 1344 C CA . PHE A 1 178 ? 14.801 -6.978 4.292 1.00 91.12 178 PHE A CA 1
ATOM 1345 C C . PHE A 1 178 ? 14.248 -6.036 5.365 1.00 91.12 178 PHE A C 1
ATOM 1347 O O . PHE A 1 178 ? 14.104 -6.437 6.520 1.00 91.12 178 PHE A O 1
ATOM 1354 N N . LEU A 1 179 ? 13.933 -4.786 5.013 1.00 91.06 179 LEU A N 1
ATOM 1355 C CA . LEU A 1 179 ? 13.368 -3.821 5.954 1.00 91.06 179 LEU A CA 1
ATOM 1356 C C . LEU A 1 179 ? 11.905 -4.157 6.269 1.00 91.06 179 LEU A C 1
ATOM 1358 O O . LEU A 1 179 ? 11.440 -3.909 7.385 1.00 91.06 179 LEU A O 1
ATOM 1362 N N . GLN A 1 180 ? 11.185 -4.712 5.293 1.00 91.88 180 GLN A N 1
ATOM 1363 C CA . GLN A 1 180 ? 9.777 -5.093 5.412 1.00 91.88 180 GLN A CA 1
ATOM 1364 C C . GLN A 1 180 ? 9.554 -6.571 5.783 1.00 91.88 180 GLN A C 1
ATOM 1366 O O . GLN A 1 180 ? 8.407 -6.927 6.056 1.00 91.88 180 GLN A O 1
ATOM 1371 N N . ASP A 1 181 ? 10.603 -7.407 5.812 1.00 92.19 181 ASP A N 1
ATOM 1372 C CA . ASP A 1 181 ? 10.512 -8.877 5.942 1.00 92.19 181 ASP A CA 1
ATOM 1373 C C . ASP A 1 181 ? 9.532 -9.470 4.908 1.00 92.19 181 ASP A C 1
ATOM 1375 O O . ASP A 1 181 ? 8.598 -10.212 5.228 1.00 92.19 181 ASP A O 1
ATOM 1379 N N . LEU A 1 182 ? 9.693 -9.047 3.647 1.00 93.19 182 LEU A N 1
ATOM 1380 C CA . LEU A 1 182 ? 8.790 -9.376 2.544 1.00 93.19 182 LEU A CA 1
ATOM 1381 C C . LEU A 1 182 ? 9.556 -9.966 1.357 1.00 93.19 182 LEU A C 1
ATOM 1383 O O . LEU A 1 182 ? 10.370 -9.292 0.736 1.00 93.19 182 LEU A O 1
ATOM 1387 N N . GLU A 1 183 ? 9.206 -11.195 0.982 1.00 94.38 183 GLU A N 1
ATOM 1388 C CA . GLU A 1 183 ? 9.700 -11.873 -0.220 1.00 94.38 183 GLU A CA 1
ATOM 1389 C C . GLU A 1 183 ? 8.527 -12.180 -1.159 1.00 94.38 183 GLU A C 1
ATOM 1391 O O . GLU A 1 183 ? 7.539 -12.809 -0.765 1.00 94.38 183 GLU A O 1
ATOM 1396 N N . VAL A 1 184 ? 8.630 -11.748 -2.416 1.00 94.44 184 VAL A N 1
ATOM 1397 C CA . VAL A 1 184 ? 7.590 -11.929 -3.433 1.00 94.44 184 VAL A CA 1
ATOM 1398 C C . VAL A 1 184 ? 8.177 -12.542 -4.696 1.00 94.44 184 VAL A C 1
ATOM 1400 O O . VAL A 1 184 ? 9.088 -12.006 -5.323 1.00 94.44 184 VAL A O 1
ATOM 1403 N N . ASN A 1 185 ? 7.565 -13.643 -5.127 1.00 94.38 185 ASN A N 1
ATOM 1404 C CA . ASN A 1 185 ? 7.866 -14.294 -6.395 1.00 94.38 185 ASN A CA 1
ATOM 1405 C C . ASN A 1 185 ? 7.016 -13.682 -7.514 1.00 94.38 185 ASN A C 1
ATOM 1407 O O . ASN A 1 185 ? 5.787 -13.781 -7.485 1.00 94.38 185 ASN A O 1
ATOM 1411 N N . ILE A 1 186 ? 7.652 -13.083 -8.516 1.00 94.81 186 ILE A N 1
ATOM 1412 C CA . ILE A 1 186 ? 6.992 -12.445 -9.657 1.00 94.81 186 ILE A CA 1
ATOM 1413 C C . ILE A 1 186 ? 7.199 -13.299 -10.909 1.00 94.81 186 ILE A C 1
ATOM 1415 O O . ILE A 1 186 ? 8.314 -13.428 -11.409 1.00 94.81 186 ILE A O 1
ATOM 1419 N N . LEU A 1 187 ? 6.115 -13.856 -11.445 1.00 94.38 187 LEU A N 1
ATOM 1420 C CA . LEU A 1 187 ? 6.101 -14.555 -12.725 1.00 94.38 187 LEU A CA 1
ATOM 1421 C C . LEU A 1 187 ? 5.892 -13.557 -13.869 1.00 94.38 187 LEU A C 1
ATOM 1423 O O . LEU A 1 187 ? 4.864 -12.873 -13.934 1.00 94.38 187 LEU A O 1
ATOM 1427 N N . ILE A 1 188 ? 6.851 -13.514 -14.789 1.00 93.88 188 ILE A N 1
ATOM 1428 C CA . ILE A 1 188 ? 6.865 -12.577 -15.911 1.00 93.88 188 ILE A CA 1
ATOM 1429 C C . ILE A 1 188 ? 6.168 -13.175 -17.133 1.00 93.88 188 ILE A C 1
ATOM 1431 O O . ILE A 1 188 ? 6.474 -14.287 -17.557 1.00 93.88 188 ILE A O 1
ATOM 1435 N N . HIS A 1 189 ? 5.277 -12.391 -17.733 1.00 93.12 189 HIS A N 1
ATOM 1436 C CA . HIS A 1 189 ? 4.601 -12.685 -18.995 1.00 93.12 189 HIS A CA 1
ATOM 1437 C C . HIS A 1 189 ? 4.992 -11.621 -20.016 1.00 93.12 189 HIS A C 1
ATOM 1439 O O . HIS A 1 189 ? 4.707 -10.432 -19.837 1.00 93.12 189 HIS A O 1
ATOM 1445 N N . HIS A 1 190 ? 5.672 -12.025 -21.081 1.00 91.44 190 HIS A N 1
ATOM 1446 C CA . HIS A 1 190 ? 6.092 -11.105 -22.127 1.00 91.44 190 HIS A CA 1
ATOM 1447 C C . HIS A 1 190 ? 4.915 -10.745 -23.035 1.00 91.44 190 HIS A C 1
ATOM 1449 O O . HIS A 1 190 ? 4.276 -11.617 -23.623 1.00 91.44 190 HIS A O 1
ATOM 1455 N N . GLN A 1 191 ? 4.671 -9.445 -23.206 1.00 87.88 191 GLN A N 1
ATOM 1456 C CA . GLN A 1 191 ? 3.640 -8.946 -24.110 1.00 87.88 191 GLN A CA 1
ATOM 1457 C C . GLN A 1 191 ? 4.181 -7.847 -25.029 1.00 87.88 191 GLN A C 1
ATOM 1459 O O . GLN A 1 191 ? 4.551 -6.759 -24.582 1.00 87.88 191 GLN A O 1
ATOM 1464 N N . ASP A 1 192 ? 4.203 -8.138 -26.332 1.00 82.56 192 ASP A N 1
ATOM 1465 C CA . ASP A 1 192 ? 4.665 -7.199 -27.358 1.00 82.56 192 ASP A CA 1
ATOM 1466 C C . ASP A 1 192 ? 3.602 -6.160 -27.737 1.00 82.56 192 ASP A C 1
ATOM 1468 O O . ASP A 1 192 ? 3.923 -4.982 -27.892 1.00 82.56 192 ASP A O 1
ATOM 1472 N N . GLN A 1 193 ? 2.343 -6.589 -27.848 1.00 78.75 193 GLN A N 1
ATOM 1473 C CA . GLN A 1 193 ? 1.219 -5.753 -28.267 1.00 78.75 193 GLN A CA 1
ATOM 1474 C C . GLN A 1 193 ? 0.391 -5.326 -27.063 1.00 78.75 193 GLN A C 1
ATOM 1476 O O . GLN A 1 193 ? -0.093 -6.166 -26.305 1.00 78.75 193 GLN A O 1
ATOM 1481 N N . TRP A 1 194 ? 0.209 -4.024 -26.908 1.00 74.31 194 TRP A N 1
ATOM 1482 C CA . TRP A 1 194 ? -0.665 -3.435 -25.901 1.00 74.31 194 TRP A CA 1
ATOM 1483 C C . TRP A 1 194 ? -1.951 -3.018 -26.606 1.00 74.31 194 TRP A C 1
ATOM 1485 O O . TRP A 1 194 ? -1.862 -2.625 -27.767 1.00 74.31 194 TRP A O 1
ATOM 1495 N N . PRO A 1 195 ? -3.134 -3.142 -25.978 1.00 66.56 195 PRO A N 1
ATOM 1496 C CA . PRO A 1 195 ? -4.325 -2.525 -26.540 1.00 66.56 195 PRO A CA 1
ATOM 1497 C C . PRO A 1 195 ? -4.016 -1.037 -26.712 1.00 66.56 195 PRO A C 1
ATOM 1499 O O . PRO A 1 195 ? -3.760 -0.343 -25.727 1.00 66.56 195 PRO A O 1
ATOM 1502 N N . ASP A 1 196 ? -3.923 -0.601 -27.967 1.00 53.84 196 ASP A N 1
ATOM 1503 C CA . ASP A 1 196 ? -3.621 0.780 -28.296 1.00 53.84 196 ASP A CA 1
ATOM 1504 C C . ASP A 1 196 ? -4.673 1.667 -27.633 1.00 53.84 196 ASP A C 1
ATOM 1506 O O . ASP A 1 196 ? -5.876 1.406 -27.698 1.00 53.84 196 ASP A O 1
ATOM 1510 N N . THR A 1 197 ? -4.205 2.711 -26.957 1.00 50.41 197 THR A N 1
ATOM 1511 C CA . THR A 1 197 ? -5.031 3.791 -26.426 1.00 50.41 197 THR A CA 1
ATOM 1512 C C . THR A 1 197 ? -5.575 4.608 -27.607 1.00 50.41 197 THR A C 1
ATOM 1514 O O . THR A 1 197 ? -5.166 5.746 -27.844 1.00 50.41 197 THR A O 1
ATOM 1517 N N . GLU A 1 198 ? -6.461 4.018 -28.409 1.00 41.50 198 GLU A N 1
ATOM 1518 C CA . GLU A 1 198 ? -7.269 4.725 -29.401 1.00 41.50 198 GLU A CA 1
ATOM 1519 C C . GLU A 1 198 ? -8.350 5.526 -28.666 1.00 41.50 198 GLU A C 1
ATOM 1521 O O . GLU A 1 198 ? -9.478 5.081 -28.518 1.00 41.50 198 GLU A O 1
ATOM 1526 N N . GLU A 1 199 ? -7.938 6.669 -28.113 1.00 37.84 199 GLU A N 1
ATOM 1527 C CA . GLU A 1 199 ? -8.683 7.932 -27.984 1.00 37.84 199 GLU A CA 1
ATOM 1528 C C . GLU A 1 199 ? -7.856 8.883 -27.102 1.00 37.84 199 GLU A C 1
ATOM 1530 O O . GLU A 1 199 ? -8.125 9.118 -25.927 1.00 37.84 199 GLU A O 1
ATOM 1535 N N . LYS A 1 200 ? -6.789 9.446 -27.680 1.00 37.50 200 LYS A N 1
ATOM 1536 C CA . LYS A 1 200 ? -6.122 10.613 -27.096 1.00 37.50 200 LYS A CA 1
ATOM 1537 C C . LYS A 1 200 ? -7.016 11.837 -27.295 1.00 37.50 200 LYS A C 1
ATOM 1539 O O . LYS A 1 200 ? -6.898 12.535 -28.301 1.00 37.50 200 LYS A O 1
ATOM 1544 N N . THR A 1 201 ? -7.878 12.146 -26.331 1.00 32.50 201 THR A N 1
ATOM 1545 C CA . THR A 1 201 ? -8.212 13.553 -26.072 1.00 32.50 201 THR A CA 1
ATOM 1546 C C . THR A 1 201 ? -6.945 14.244 -25.575 1.00 32.50 201 THR A C 1
ATOM 1548 O O . THR A 1 201 ? -6.244 13.713 -24.720 1.00 32.50 201 THR A O 1
ATOM 1551 N N . ALA A 1 202 ? -6.623 15.404 -26.147 1.00 40.22 202 ALA A N 1
ATOM 1552 C CA . ALA A 1 202 ? -5.364 16.141 -26.000 1.00 40.22 202 ALA A CA 1
ATOM 1553 C C . ALA A 1 202 ? -5.066 16.704 -24.583 1.00 40.22 202 ALA A C 1
ATOM 1555 O O . ALA A 1 202 ? -4.407 17.732 -24.461 1.00 40.22 202 ALA A O 1
ATOM 1556 N N . GLU A 1 203 ? -5.560 16.073 -23.514 1.00 42.94 203 GLU A N 1
ATOM 1557 C CA . GLU A 1 203 ? -5.529 16.602 -22.143 1.00 42.94 203 GLU A CA 1
ATOM 1558 C C . GLU A 1 203 ? -4.831 15.692 -21.112 1.00 42.94 203 GLU A C 1
ATOM 1560 O O . GLU A 1 203 ? -4.730 16.078 -19.949 1.00 42.94 203 GLU A O 1
ATOM 1565 N N . GLU A 1 204 ? -4.278 14.537 -21.503 1.00 46.09 204 GLU A N 1
ATOM 1566 C CA . GLU A 1 204 ? -3.570 13.630 -20.583 1.00 46.09 204 GLU A CA 1
ATOM 1567 C C . GLU A 1 204 ? -2.189 13.224 -21.134 1.00 46.09 204 GLU A C 1
ATOM 1569 O O . GLU A 1 204 ? -2.052 12.257 -21.879 1.00 46.09 204 GLU A O 1
ATOM 1574 N N . ASP A 1 205 ? -1.137 13.946 -20.731 1.00 37.41 205 ASP A N 1
ATOM 1575 C CA . ASP A 1 205 ? 0.276 13.562 -20.922 1.00 37.41 205 ASP A CA 1
ATOM 1576 C C . ASP A 1 205 ? 0.694 12.443 -19.939 1.00 37.41 205 ASP A C 1
ATOM 1578 O O . ASP A 1 205 ? 1.737 12.517 -19.287 1.00 37.41 205 ASP A O 1
ATOM 1582 N N . VAL A 1 206 ? -0.134 11.407 -19.773 1.00 46.50 206 VAL A N 1
ATOM 1583 C CA . VAL A 1 206 ? 0.231 10.216 -18.993 1.00 46.50 206 VAL A CA 1
ATOM 1584 C C . VAL A 1 206 ? 0.488 9.089 -19.979 1.00 46.50 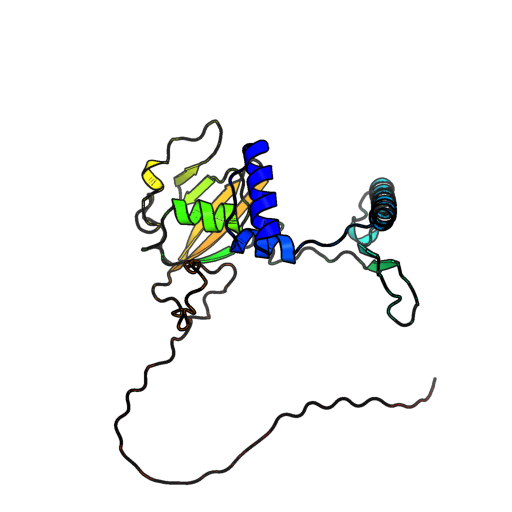206 VAL A C 1
ATOM 1586 O O . VAL A 1 206 ? -0.433 8.507 -20.547 1.00 46.50 206 VAL A O 1
ATOM 1589 N N . GLU A 1 207 ? 1.768 8.809 -20.220 1.00 52.44 207 GLU A N 1
ATOM 1590 C CA . GLU A 1 207 ? 2.179 7.639 -20.989 1.00 52.44 207 GLU A CA 1
ATOM 1591 C C . GLU A 1 207 ? 1.583 6.391 -20.314 1.00 52.44 207 GLU A C 1
ATOM 1593 O O . GLU A 1 207 ? 1.781 6.218 -19.106 1.00 52.44 207 GLU A O 1
ATOM 1598 N N . PRO A 1 208 ? 0.808 5.556 -21.033 1.00 60.31 208 PRO A N 1
ATOM 1599 C CA . PRO A 1 208 ? 0.122 4.436 -20.415 1.00 60.31 208 PRO A CA 1
ATOM 1600 C C . PRO A 1 208 ? 1.147 3.528 -19.743 1.00 60.31 208 PRO A C 1
ATOM 1602 O O . PRO A 1 208 ? 2.205 3.219 -20.294 1.00 60.31 208 PRO A O 1
ATOM 1605 N N . ASP A 1 209 ? 0.837 3.095 -18.527 1.00 64.06 209 ASP A N 1
ATOM 1606 C CA . ASP A 1 209 ? 1.655 2.119 -17.832 1.00 64.06 209 ASP A CA 1
ATOM 1607 C C . ASP A 1 209 ? 1.566 0.797 -18.606 1.00 64.06 209 ASP A C 1
ATOM 1609 O O . ASP A 1 209 ? 0.599 0.049 -18.494 1.00 64.06 209 ASP A O 1
ATOM 1613 N N . HIS A 1 210 ? 2.564 0.536 -19.456 1.00 79.81 210 HIS A N 1
ATOM 1614 C CA . HIS A 1 210 ? 2.710 -0.671 -20.278 1.00 79.81 210 HIS A CA 1
ATOM 1615 C C . HIS A 1 210 ? 3.032 -1.916 -19.420 1.00 79.81 210 HIS A C 1
ATOM 1617 O O . HIS A 1 210 ? 3.985 -2.653 -19.699 1.00 79.81 210 HIS A O 1
ATOM 1623 N N . PHE A 1 211 ? 2.285 -2.124 -18.333 1.00 86.31 211 PHE A N 1
ATOM 1624 C CA . PHE A 1 211 ? 2.343 -3.310 -17.490 1.00 86.31 211 PHE A CA 1
ATOM 1625 C C . PHE A 1 211 ? 0.980 -3.630 -16.847 1.00 86.31 211 PHE A C 1
ATOM 1627 O O . PHE A 1 211 ? 0.187 -2.737 -16.559 1.00 86.31 211 PHE A O 1
ATOM 1634 N N . ILE A 1 212 ? 0.714 -4.912 -16.571 1.00 85.38 212 ILE A N 1
ATOM 1635 C CA . ILE A 1 212 ? -0.484 -5.368 -15.838 1.00 85.38 212 ILE A CA 1
ATOM 1636 C C . ILE A 1 212 ? -0.055 -6.284 -14.692 1.00 85.38 212 ILE A C 1
ATOM 1638 O O . ILE A 1 212 ? 0.698 -7.235 -14.899 1.00 85.38 212 ILE A O 1
ATOM 1642 N N . LEU A 1 213 ? -0.566 -6.014 -13.486 1.00 85.62 213 LEU A N 1
ATOM 1643 C CA . LEU A 1 213 ? -0.357 -6.836 -12.291 1.00 85.62 213 LEU A CA 1
ATOM 1644 C C . LEU A 1 213 ? -1.593 -7.691 -11.986 1.00 85.62 213 LEU A C 1
ATOM 1646 O O . LEU A 1 213 ? -2.715 -7.189 -11.971 1.00 85.62 213 LEU A O 1
ATOM 1650 N N . GLY A 1 214 ? -1.381 -8.974 -11.687 1.00 75.44 214 GLY A N 1
ATOM 1651 C CA . GLY A 1 214 ? -2.420 -9.883 -11.186 1.00 75.44 214 GLY A CA 1
ATOM 1652 C C . GLY A 1 214 ? -3.314 -10.535 -12.249 1.00 75.44 214 GLY A C 1
ATOM 1653 O O . GLY A 1 214 ? -4.262 -11.234 -11.889 1.00 75.44 214 GLY A O 1
ATOM 1654 N N . ALA A 1 215 ? -3.030 -10.349 -13.542 1.00 59.53 215 ALA A N 1
ATOM 1655 C CA . ALA A 1 215 ? -3.745 -11.036 -14.617 1.00 59.53 215 ALA A CA 1
ATOM 1656 C C . ALA A 1 215 ? -3.174 -12.455 -14.839 1.00 59.53 215 ALA A C 1
ATOM 1658 O O . ALA A 1 215 ? -1.977 -12.588 -15.101 1.00 59.53 215 ALA A O 1
ATOM 1659 N N . PRO A 1 216 ? -3.991 -13.527 -14.760 1.00 53.75 216 PRO A N 1
ATOM 1660 C CA . PRO A 1 216 ? -3.558 -14.857 -15.178 1.00 53.75 216 PRO A CA 1
ATOM 1661 C C . PRO A 1 216 ? -3.324 -14.897 -16.698 1.00 53.75 216 PRO A C 1
ATOM 1663 O O . PRO A 1 216 ? -4.011 -14.217 -17.462 1.00 53.75 216 PRO A O 1
ATOM 1666 N N . ALA A 1 217 ? -2.361 -15.717 -17.127 1.00 48.19 217 ALA A N 1
ATOM 1667 C CA . ALA A 1 217 ? -1.837 -15.795 -18.497 1.00 48.19 217 ALA A CA 1
ATOM 1668 C C . ALA A 1 217 ? -2.876 -16.119 -19.596 1.00 48.19 217 ALA A C 1
ATOM 1670 O O . ALA A 1 217 ? -2.625 -15.863 -20.772 1.00 48.19 217 ALA A O 1
ATOM 1671 N N . ASP A 1 218 ? -4.060 -16.631 -19.241 1.00 42.31 218 ASP A N 1
ATOM 1672 C CA . ASP A 1 218 ? -5.032 -17.176 -20.203 1.00 42.31 218 ASP A CA 1
ATOM 1673 C C . ASP A 1 218 ? -5.901 -16.139 -20.929 1.00 42.31 218 ASP A C 1
ATOM 1675 O O . ASP A 1 218 ? -6.743 -16.491 -21.755 1.00 42.31 218 ASP A O 1
ATOM 1679 N N . LYS A 1 219 ? -5.692 -14.844 -20.686 1.00 41.78 219 LYS A N 1
ATOM 1680 C CA . LYS A 1 219 ? -6.255 -13.790 -21.537 1.00 41.78 219 LYS A CA 1
ATOM 1681 C C . LYS A 1 219 ? -5.137 -13.121 -22.316 1.00 41.78 219 LYS A C 1
ATOM 1683 O O . LYS A 1 219 ? -4.744 -12.000 -22.006 1.00 41.78 219 LYS A O 1
ATOM 1688 N N . LYS A 1 220 ? -4.672 -13.778 -23.384 1.00 38.38 220 LYS A N 1
ATOM 1689 C CA . LYS A 1 220 ? -4.145 -13.014 -24.520 1.00 38.38 220 LYS A CA 1
ATOM 1690 C C . LYS A 1 220 ? -5.245 -12.034 -24.914 1.00 38.38 220 LYS A C 1
ATOM 1692 O O . LYS A 1 220 ? -6.343 -12.459 -25.269 1.00 38.38 220 LYS A O 1
ATOM 1697 N N . VAL A 1 221 ? -4.978 -10.741 -24.776 1.00 41.28 221 VAL A N 1
ATOM 1698 C CA . VAL A 1 221 ? -5.849 -9.693 -25.307 1.00 41.28 221 VAL A CA 1
ATOM 1699 C C . VAL A 1 221 ? -5.898 -9.923 -26.816 1.00 41.28 221 VAL A C 1
ATOM 1701 O O . VAL A 1 221 ? -4.933 -9.649 -27.522 1.00 41.28 221 VAL A O 1
ATOM 1704 N N . VAL A 1 222 ? -6.976 -10.542 -27.298 1.00 35.62 222 VAL A N 1
ATOM 1705 C CA . VAL A 1 222 ? -7.214 -10.712 -28.730 1.00 35.62 222 VAL A CA 1
ATOM 1706 C C . VAL A 1 222 ? -7.525 -9.321 -29.265 1.00 35.62 222 VAL A C 1
ATOM 1708 O O . VAL A 1 222 ? -8.589 -8.775 -28.975 1.00 35.62 222 VAL A O 1
ATOM 1711 N N . LEU A 1 223 ? -6.576 -8.728 -29.990 1.00 37.09 223 LEU A N 1
ATOM 1712 C CA . LEU A 1 223 ? -6.840 -7.518 -30.762 1.00 37.09 223 LEU A CA 1
ATOM 1713 C C . LEU A 1 223 ? -7.962 -7.824 -31.768 1.00 37.09 223 LEU A C 1
ATOM 1715 O O . LEU A 1 223 ? -7.930 -8.893 -32.390 1.00 37.09 223 LEU A O 1
ATOM 1719 N N . PRO A 1 224 ? -8.962 -6.942 -31.934 1.00 31.44 224 PRO A N 1
ATOM 1720 C CA . PRO A 1 224 ? -9.968 -7.132 -32.966 1.00 31.44 224 PRO A CA 1
ATOM 1721 C C . PRO A 1 224 ? -9.271 -7.157 -34.329 1.00 31.44 224 PRO A C 1
ATOM 1723 O O . PRO A 1 224 ? -8.522 -6.249 -34.681 1.00 31.44 224 PRO A O 1
ATOM 1726 N N . ALA A 1 225 ? -9.486 -8.232 -35.085 1.00 31.59 225 ALA A N 1
ATOM 1727 C CA . ALA A 1 225 ? -8.979 -8.341 -36.441 1.00 31.59 225 ALA A CA 1
ATOM 1728 C C . ALA A 1 225 ? -9.622 -7.251 -37.311 1.00 31.59 225 ALA A C 1
ATOM 1730 O O . ALA A 1 225 ? -10.848 -7.185 -37.429 1.00 31.59 225 ALA A O 1
ATOM 1731 N N . SER A 1 226 ? -8.796 -6.413 -37.935 1.00 30.83 226 SER A N 1
ATOM 1732 C CA . SER A 1 226 ? -9.223 -5.485 -38.978 1.00 30.83 226 SER A CA 1
ATOM 1733 C C . SER A 1 226 ? -9.721 -6.279 -40.188 1.00 30.83 226 SER A C 1
ATOM 1735 O O . SER A 1 226 ? -8.938 -6.700 -41.038 1.00 30.83 226 SER A O 1
ATOM 1737 N N . ASN A 1 227 ? -11.033 -6.500 -40.268 1.00 29.69 227 ASN A N 1
ATOM 1738 C CA . ASN A 1 227 ? -11.681 -7.002 -41.474 1.00 29.69 227 ASN A CA 1
ATOM 1739 C C . ASN A 1 227 ? -11.746 -5.868 -42.504 1.00 29.69 227 ASN A C 1
ATOM 1741 O O . ASN A 1 227 ? -12.699 -5.092 -42.518 1.00 29.69 227 ASN A O 1
ATOM 1745 N N . ASN A 1 228 ? -10.745 -5.787 -43.382 1.00 30.95 228 ASN A N 1
ATOM 1746 C CA . ASN A 1 228 ? -10.908 -5.078 -44.647 1.00 30.95 228 ASN A CA 1
ATOM 1747 C C . ASN A 1 228 ? -11.636 -5.996 -45.630 1.00 30.95 228 ASN A C 1
ATOM 1749 O O . ASN A 1 228 ? -11.165 -7.082 -45.967 1.00 30.95 228 ASN A O 1
ATOM 1753 N N . GLY A 1 229 ? -12.827 -5.545 -46.016 1.00 27.22 229 GLY A N 1
ATOM 1754 C CA . GLY A 1 229 ? -13.797 -6.292 -46.791 1.00 27.22 229 GLY A CA 1
ATOM 1755 C C . GLY A 1 229 ? -13.356 -6.606 -48.214 1.00 27.22 229 GLY A C 1
ATOM 1756 O O . GLY A 1 229 ? -12.667 -5.837 -48.882 1.00 27.22 229 GLY A O 1
ATOM 1757 N N . THR A 1 230 ? -13.839 -7.745 -48.690 1.00 27.75 230 THR A N 1
ATOM 1758 C CA . THR A 1 230 ? -14.083 -7.983 -50.109 1.00 27.75 230 THR A CA 1
ATOM 1759 C C . THR A 1 230 ? -15.550 -8.368 -50.237 1.00 27.75 230 THR A C 1
ATOM 1761 O O . THR A 1 230 ? -16.028 -9.272 -49.554 1.00 27.75 230 THR A O 1
ATOM 1764 N N . GLU A 1 231 ? -16.272 -7.599 -51.045 1.00 26.91 231 GLU A N 1
ATOM 1765 C CA . GLU A 1 231 ? -17.674 -7.809 -51.386 1.00 26.91 231 GLU A CA 1
ATOM 1766 C C . GLU A 1 231 ? -17.876 -9.149 -52.109 1.00 26.91 231 GLU A C 1
ATOM 1768 O O . GLU A 1 231 ? -17.047 -9.572 -52.915 1.00 26.91 231 GLU A O 1
ATOM 1773 N N . GLY A 1 232 ? -19.017 -9.789 -51.855 1.00 24.64 232 GLY A N 1
ATOM 1774 C CA . GLY A 1 232 ? -19.481 -10.978 -52.566 1.00 24.64 232 GLY A CA 1
ATOM 1775 C C . GLY A 1 232 ? -20.731 -11.531 -51.891 1.00 24.64 232 GLY A C 1
ATOM 1776 O O . GLY A 1 232 ? -20.651 -12.029 -50.776 1.00 24.64 232 GLY A O 1
ATOM 1777 N N . GLY A 1 233 ? -21.890 -11.349 -52.523 1.00 23.56 233 GLY A N 1
ATOM 1778 C CA . GLY A 1 233 ? -23.202 -11.522 -51.908 1.00 23.56 233 GLY A CA 1
ATOM 1779 C C . GLY A 1 233 ? -23.760 -12.948 -51.864 1.00 23.56 233 GLY A C 1
ATOM 1780 O O . GLY A 1 233 ? -23.297 -13.846 -52.558 1.00 23.56 233 GLY A O 1
ATOM 1781 N N . ASP A 1 234 ? -24.849 -13.031 -51.094 1.00 23.77 234 ASP A N 1
ATOM 1782 C CA . ASP A 1 234 ? -26.120 -13.725 -51.357 1.00 23.77 234 ASP A CA 1
ATOM 1783 C C . ASP A 1 234 ? -26.551 -14.788 -50.324 1.00 23.77 234 ASP A C 1
ATOM 1785 O O . ASP A 1 234 ? -25.785 -15.657 -49.918 1.00 23.77 234 ASP A O 1
ATOM 1789 N N . GLY A 1 235 ? -27.837 -14.711 -49.955 1.00 24.12 235 GLY A N 1
ATOM 1790 C CA . GLY A 1 235 ? -28.640 -15.865 -49.546 1.00 24.12 235 GLY A CA 1
ATOM 1791 C C . GLY A 1 235 ? -28.868 -16.159 -48.054 1.00 24.12 235 GLY A C 1
ATOM 1792 O O . GLY A 1 235 ? -28.216 -17.023 -47.487 1.00 24.12 235 GLY A O 1
ATOM 1793 N N . GLY A 1 236 ? -29.959 -15.616 -47.493 1.00 23.45 236 GLY A N 1
ATOM 1794 C CA . GLY A 1 236 ? -30.958 -16.466 -46.815 1.00 23.45 236 GLY A CA 1
ATOM 1795 C C . GLY A 1 236 ? -30.973 -16.576 -45.278 1.00 23.45 236 GLY A C 1
ATOM 1796 O O . GLY A 1 236 ? -30.314 -17.426 -44.703 1.00 23.45 236 GLY A O 1
ATOM 1797 N N . GLY A 1 237 ? -31.880 -15.807 -44.655 1.00 22.75 237 GLY A N 1
ATOM 1798 C CA . GLY A 1 237 ? -32.925 -16.286 -43.727 1.00 22.75 237 GLY A CA 1
ATOM 1799 C C . GLY A 1 237 ? -32.558 -16.944 -42.383 1.00 22.75 237 GLY A C 1
ATOM 1800 O O . GLY A 1 237 ? -32.027 -18.044 -42.340 1.00 22.75 237 GLY A O 1
ATOM 1801 N N . GLY A 1 238 ? -33.041 -16.366 -41.274 1.00 24.28 238 GLY A N 1
ATOM 1802 C CA . GLY A 1 238 ? -33.199 -17.115 -40.019 1.00 24.28 238 GLY A CA 1
ATOM 1803 C C . GLY A 1 238 ? -33.271 -16.260 -38.758 1.00 24.28 238 GLY A C 1
ATOM 1804 O O . GLY A 1 238 ? -32.256 -15.846 -38.220 1.00 24.28 238 GLY A O 1
ATOM 1805 N N . SER A 1 239 ? -34.492 -16.015 -38.293 1.00 24.11 239 SER A N 1
ATOM 1806 C CA . SER A 1 239 ? -34.862 -15.281 -37.079 1.00 24.11 239 SER A CA 1
ATOM 1807 C C . SER A 1 239 ? -34.360 -15.944 -35.784 1.00 24.11 239 SER A C 1
ATOM 1809 O O . SER A 1 239 ? -34.484 -17.158 -35.667 1.00 24.11 239 SER A O 1
ATOM 1811 N N . ALA A 1 240 ? -33.912 -15.158 -34.794 1.00 27.67 240 ALA A N 1
ATOM 1812 C CA . ALA A 1 240 ? -34.325 -15.293 -33.385 1.00 27.67 240 ALA A CA 1
ATOM 1813 C C . ALA A 1 240 ? -33.676 -14.202 -32.515 1.00 27.67 240 ALA A C 1
ATOM 1815 O O . ALA A 1 240 ? -32.477 -14.201 -32.243 1.00 27.67 240 ALA A O 1
ATOM 1816 N N . ALA A 1 241 ? -34.510 -13.266 -32.072 1.00 26.33 241 ALA A N 1
ATOM 1817 C CA . ALA A 1 241 ? -34.228 -12.359 -30.977 1.00 26.33 241 ALA A CA 1
ATOM 1818 C C . ALA A 1 241 ? -34.441 -13.083 -29.643 1.00 26.33 241 ALA A C 1
ATOM 1820 O O . ALA A 1 241 ? -35.455 -13.757 -29.501 1.00 26.33 241 ALA A O 1
ATOM 1821 N N . GLU A 1 242 ? -33.608 -12.830 -28.631 1.00 26.92 242 GLU A N 1
ATOM 1822 C CA . GLU A 1 242 ? -34.114 -12.873 -27.260 1.00 26.92 242 GLU A CA 1
ATOM 1823 C C . GLU A 1 242 ? -33.401 -11.871 -26.353 1.00 26.92 242 GLU A C 1
ATOM 1825 O O . GLU A 1 242 ? -32.179 -11.730 -26.319 1.00 26.92 242 GLU A O 1
ATOM 1830 N N . LYS A 1 243 ? -34.252 -11.092 -25.691 1.00 27.52 243 LYS A N 1
ATOM 1831 C CA . LYS A 1 243 ? -33.973 -9.962 -24.817 1.00 27.52 243 LYS A CA 1
ATOM 1832 C C . LYS A 1 243 ? -33.661 -10.471 -23.409 1.00 27.52 243 LYS A C 1
ATOM 1834 O O . LYS A 1 243 ? -34.159 -11.506 -22.983 1.00 27.52 243 LYS A O 1
ATOM 1839 N N . ARG A 1 244 ? -32.927 -9.652 -22.650 1.00 27.94 244 ARG A N 1
ATOM 1840 C CA . ARG A 1 244 ? -32.894 -9.690 -21.176 1.00 27.94 244 ARG A CA 1
ATOM 1841 C C . ARG A 1 244 ? -34.316 -9.734 -20.594 1.00 27.94 244 ARG A C 1
ATOM 1843 O O . ARG A 1 244 ? -35.224 -9.146 -21.186 1.00 27.94 244 ARG A O 1
ATOM 1850 N N . PRO A 1 245 ? -34.447 -10.182 -19.338 1.00 30.62 245 PRO A N 1
ATOM 1851 C CA . PRO A 1 245 ? -35.106 -9.282 -18.400 1.00 30.62 245 PRO A CA 1
ATOM 1852 C C . PRO A 1 245 ? -34.385 -9.154 -17.055 1.00 30.62 245 PRO A C 1
ATOM 1854 O O . PRO A 1 245 ? -33.961 -10.119 -16.428 1.00 30.62 245 PRO A O 1
ATOM 1857 N N . LEU A 1 246 ? -34.303 -7.898 -16.619 1.00 26.38 246 LEU A N 1
ATOM 1858 C CA . LEU A 1 246 ? -34.411 -7.508 -15.220 1.00 26.38 246 LEU A CA 1
ATOM 1859 C C . LEU A 1 246 ? -35.881 -7.650 -14.806 1.00 26.38 246 LEU A C 1
ATOM 1861 O O . LEU A 1 246 ? -36.754 -7.204 -15.551 1.00 26.38 246 LEU A O 1
ATOM 1865 N N . SER A 1 247 ? -36.146 -8.147 -13.602 1.00 29.80 247 SER A N 1
ATOM 1866 C CA . SER A 1 247 ? -37.354 -7.768 -12.866 1.00 29.80 247 SER A CA 1
ATOM 1867 C C . SER A 1 247 ? -37.147 -7.922 -11.363 1.00 29.80 247 SER A C 1
ATOM 1869 O O . SER A 1 247 ? -37.060 -9.034 -10.844 1.00 29.80 247 SER A O 1
ATOM 1871 N N . ASP A 1 248 ? -37.119 -6.776 -10.687 1.00 24.69 248 ASP A N 1
ATOM 1872 C CA . ASP A 1 248 ? -37.679 -6.613 -9.350 1.00 24.69 248 ASP A CA 1
ATOM 1873 C C . ASP A 1 248 ? -39.111 -7.169 -9.306 1.00 24.69 248 ASP A C 1
ATOM 1875 O O . ASP A 1 248 ? -39.912 -6.907 -10.203 1.00 24.69 248 ASP A O 1
ATOM 1879 N N . SER A 1 249 ? -39.469 -7.860 -8.227 1.00 29.09 249 SER A N 1
ATOM 1880 C CA . SER A 1 249 ? -40.735 -7.604 -7.530 1.00 29.09 249 SER A CA 1
ATOM 1881 C C . SER A 1 249 ? -40.753 -8.290 -6.168 1.00 29.09 249 SER A C 1
ATOM 1883 O O . SER A 1 249 ? -40.408 -9.455 -5.987 1.00 29.09 249 SER A O 1
ATOM 1885 N N . SER A 1 250 ? -41.120 -7.471 -5.197 1.00 26.31 250 SER A N 1
ATOM 1886 C CA . SER A 1 250 ? -41.456 -7.764 -3.818 1.00 26.31 250 SER A CA 1
ATOM 1887 C C . SER A 1 250 ? -42.839 -8.424 -3.689 1.00 26.31 250 SER A C 1
ATOM 1889 O O . SER A 1 250 ? -43.600 -8.481 -4.652 1.00 26.31 250 SER A O 1
ATOM 1891 N N . VAL A 1 251 ? -43.177 -8.775 -2.435 1.00 30.59 251 VAL A N 1
ATOM 1892 C CA . VAL A 1 251 ? -44.480 -9.250 -1.904 1.00 30.59 251 VAL A CA 1
ATOM 1893 C C . VAL A 1 251 ? -44.669 -10.770 -2.054 1.00 30.59 251 VAL A C 1
ATOM 1895 O O . VAL A 1 251 ? -44.535 -11.301 -3.140 1.00 30.59 251 VAL A O 1
ATOM 1898 N N . GLY A 1 252 ? -44.975 -11.585 -1.042 1.00 25.80 252 GLY A N 1
ATOM 1899 C CA . GLY A 1 252 ? -45.432 -11.400 0.338 1.00 25.80 252 GLY A CA 1
ATOM 1900 C C . GLY A 1 252 ? -46.329 -12.601 0.712 1.00 25.80 252 GLY A C 1
ATOM 1901 O O . GLY A 1 252 ? -47.026 -13.119 -0.152 1.00 25.80 252 GLY A O 1
ATOM 1902 N N . GLY A 1 253 ? -46.323 -13.025 1.984 1.00 26.45 253 GLY A N 1
ATOM 1903 C CA . GLY A 1 253 ? -47.238 -14.034 2.565 1.00 26.45 253 GLY A CA 1
ATOM 1904 C C . GLY A 1 253 ? -46.502 -15.275 3.102 1.00 26.45 253 GLY A C 1
ATOM 1905 O O . GLY A 1 253 ? -45.887 -15.996 2.334 1.00 26.45 253 GLY A O 1
ATOM 1906 N N . SER A 1 254 ? -46.333 -15.449 4.420 1.00 26.47 254 SER A N 1
ATOM 1907 C CA . SER A 1 254 ? -47.321 -15.928 5.414 1.00 26.47 254 SER A CA 1
ATOM 1908 C C . SER A 1 254 ? -47.592 -17.437 5.331 1.00 26.47 254 SER A C 1
ATOM 1910 O O . SER A 1 254 ? -48.341 -17.845 4.451 1.00 26.47 254 SER A O 1
ATOM 1912 N N . ALA A 1 255 ? -47.077 -18.214 6.299 1.00 28.45 255 ALA A N 1
ATOM 1913 C CA . ALA A 1 255 ? -47.835 -19.107 7.204 1.00 28.45 255 ALA A CA 1
ATOM 1914 C C . ALA A 1 255 ? -46.932 -20.190 7.847 1.00 28.45 255 ALA A C 1
ATOM 1916 O O . ALA A 1 255 ? -46.175 -20.814 7.115 1.00 28.45 255 ALA A O 1
ATOM 1917 N N . ALA A 1 256 ? -47.128 -20.411 9.164 1.00 29.78 256 ALA A N 1
ATOM 1918 C CA . ALA A 1 256 ? -46.936 -21.651 9.958 1.00 29.78 256 ALA A CA 1
ATOM 1919 C C . ALA A 1 256 ? -45.513 -22.270 9.994 1.00 29.78 256 ALA A C 1
ATOM 1921 O O . ALA A 1 256 ? -44.887 -22.433 8.959 1.00 29.78 256 ALA A O 1
ATOM 1922 N N . GLU A 1 257 ? -44.880 -22.625 11.114 1.00 33.66 257 GLU A N 1
ATOM 1923 C CA . GLU A 1 257 ? -45.233 -22.975 12.506 1.00 33.66 257 GLU A CA 1
ATOM 1924 C C . GLU A 1 257 ? -44.194 -22.378 13.473 1.00 33.66 257 GLU A C 1
ATOM 1926 O O . GLU A 1 257 ? -43.050 -22.108 13.032 1.00 33.66 257 GLU A O 1
#

Organism: NCBI:txid3111310